Protein AF-A0A661SQ72-F1 (afdb_monomer)

pLDDT: mean 72.25, std 23.62, range [23.44, 98.56]

Mean predicted aligned error: 14.75 Å

Structure (mmCIF, N/CA/C/O backbone):
data_AF-A0A661SQ72-F1
#
_entry.id   AF-A0A661SQ72-F1
#
loop_
_atom_site.group_PDB
_atom_site.id
_atom_site.type_symbol
_atom_site.label_atom_id
_atom_site.label_alt_id
_atom_site.label_comp_id
_atom_site.label_asym_id
_atom_site.label_entity_id
_atom_site.label_seq_id
_atom_site.pdbx_PDB_ins_code
_atom_site.Cartn_x
_atom_site.Cartn_y
_atom_site.Cartn_z
_atom_site.occupancy
_atom_site.B_iso_or_equiv
_atom_site.auth_seq_id
_atom_site.auth_comp_id
_atom_site.auth_asym_id
_atom_site.auth_atom_id
_atom_site.pdbx_PDB_model_num
ATOM 1 N N . MET A 1 1 ? 6.579 -2.292 26.536 1.00 48.69 1 MET A N 1
ATOM 2 C CA . MET A 1 1 ? 5.300 -3.034 26.429 1.00 48.69 1 MET A CA 1
ATOM 3 C C . MET A 1 1 ? 4.781 -2.900 25.001 1.00 48.69 1 MET A C 1
ATOM 5 O O . MET A 1 1 ? 5.026 -1.866 24.392 1.00 48.69 1 MET A O 1
ATOM 9 N N . GLN A 1 2 ? 4.151 -3.932 24.435 1.00 55.56 2 GLN A N 1
ATOM 10 C CA . GLN A 1 2 ? 3.659 -3.914 23.050 1.00 55.56 2 GLN A CA 1
ATOM 11 C C . GLN A 1 2 ? 2.401 -3.034 22.956 1.00 55.56 2 GLN A C 1
ATOM 13 O O . GLN A 1 2 ? 1.447 -3.291 23.679 1.00 55.56 2 GLN A O 1
ATOM 18 N N . LYS A 1 3 ? 2.393 -1.994 22.105 1.00 71.75 3 LYS A N 1
ATOM 19 C CA . LYS A 1 3 ? 1.235 -1.082 21.961 1.00 71.75 3 LYS A CA 1
ATOM 20 C C . LYS A 1 3 ? 0.150 -1.580 21.000 1.00 71.75 3 LYS A C 1
ATOM 22 O O . LYS A 1 3 ? -0.959 -1.059 21.031 1.00 71.75 3 LYS A O 1
ATOM 27 N N . PHE A 1 4 ? 0.434 -2.576 20.161 1.00 70.44 4 PHE A N 1
ATOM 28 C CA . PHE A 1 4 ? -0.478 -3.020 19.103 1.00 70.44 4 PHE A CA 1
ATOM 29 C C . PHE A 1 4 ? -0.756 -4.525 19.158 1.00 70.44 4 PHE A C 1
ATOM 31 O O . PHE A 1 4 ? 0.147 -5.316 19.426 1.00 70.44 4 PHE A O 1
ATOM 38 N N . ARG A 1 5 ? -1.995 -4.914 18.841 1.00 77.50 5 ARG A N 1
ATOM 39 C CA . ARG A 1 5 ? -2.393 -6.289 18.498 1.00 77.50 5 ARG A CA 1
ATOM 40 C C . ARG A 1 5 ? -2.841 -6.296 17.037 1.00 77.50 5 ARG A C 1
ATOM 42 O O . ARG A 1 5 ? -3.499 -5.357 16.595 1.00 77.50 5 ARG A O 1
ATOM 49 N N . TYR A 1 6 ? -2.468 -7.320 16.274 1.00 74.00 6 TYR A N 1
ATOM 50 C CA . TYR A 1 6 ? -2.750 -7.361 14.839 1.00 74.00 6 TYR A CA 1
ATOM 51 C C . TYR A 1 6 ? -2.977 -8.772 14.300 1.00 74.00 6 TYR A C 1
ATOM 53 O O . TYR A 1 6 ? -2.446 -9.747 14.829 1.00 74.00 6 TYR A O 1
ATOM 61 N N . SER A 1 7 ? -3.736 -8.871 13.208 1.00 61.81 7 SER A N 1
ATOM 62 C CA . SER A 1 7 ? -3.985 -10.114 12.474 1.00 61.81 7 SER A CA 1
ATOM 63 C C . SER A 1 7 ? -3.719 -9.950 10.977 1.00 61.81 7 SER A C 1
ATOM 65 O O . SER A 1 7 ? -3.919 -8.880 10.396 1.00 61.81 7 SER A O 1
ATOM 67 N N . LYS A 1 8 ? -3.213 -11.015 10.342 1.00 56.88 8 LYS A N 1
ATOM 68 C CA . LYS A 1 8 ? -2.912 -11.020 8.904 1.00 56.88 8 LYS A CA 1
ATOM 69 C C . LYS A 1 8 ? -4.210 -11.088 8.104 1.00 56.88 8 LYS A C 1
ATOM 71 O O . LYS A 1 8 ? -4.931 -12.080 8.179 1.00 56.88 8 LYS A O 1
ATOM 76 N N . ALA A 1 9 ? -4.452 -10.096 7.256 1.00 52.78 9 ALA A N 1
ATOM 77 C CA . ALA A 1 9 ? -5.502 -10.158 6.245 1.00 52.78 9 ALA A CA 1
ATOM 78 C C . ALA A 1 9 ? -4.923 -10.821 4.980 1.00 52.78 9 ALA A C 1
ATOM 80 O O . ALA A 1 9 ? -4.553 -10.134 4.032 1.00 52.78 9 ALA A O 1
ATOM 81 N N . MET A 1 10 ? -4.735 -12.147 4.972 1.00 40.16 10 MET A N 1
ATOM 82 C CA . MET A 1 10 ? -4.101 -12.821 3.826 1.00 40.16 10 MET A CA 1
ATOM 83 C C . MET A 1 10 ? -5.100 -13.221 2.719 1.00 40.16 10 MET A C 1
ATOM 85 O O . MET A 1 10 ? -6.201 -13.720 2.969 1.00 40.16 10 MET A O 1
ATOM 89 N N . LEU A 1 11 ? -4.677 -13.012 1.471 1.00 35.19 11 LEU A N 1
ATOM 90 C CA . LEU A 1 11 ? -4.991 -13.846 0.308 1.00 35.19 11 LEU A CA 1
ATOM 91 C C . LEU A 1 11 ? -3.720 -14.663 0.051 1.00 35.19 11 LEU A C 1
ATOM 93 O O . LEU A 1 11 ? -2.642 -14.074 -0.052 1.00 35.19 11 LEU A O 1
ATOM 97 N N . LYS A 1 12 ? -3.810 -15.996 -0.017 1.00 29.06 12 LYS A N 1
ATOM 98 C CA . LYS A 1 12 ? -2.717 -16.800 -0.575 1.00 29.06 12 LYS A CA 1
ATOM 99 C C . LYS A 1 12 ? -2.631 -16.425 -2.057 1.00 29.06 12 LYS A C 1
ATOM 101 O O . LYS A 1 12 ? -3.480 -16.848 -2.828 1.00 29.06 12 LYS A O 1
ATOM 106 N N . GLN A 1 13 ? -1.646 -15.621 -2.452 1.00 30.41 13 GLN A N 1
ATOM 107 C CA . GLN A 1 13 ? -1.200 -15.637 -3.843 1.00 30.41 13 GLN A CA 1
ATOM 108 C C . GLN A 1 13 ? -0.457 -16.958 -4.023 1.00 30.41 13 GLN A C 1
ATOM 110 O O . GLN A 1 13 ? 0.696 -17.111 -3.618 1.00 30.41 13 GLN A O 1
ATOM 115 N N . SER A 1 14 ? -1.177 -17.962 -4.506 1.00 25.75 14 SER A N 1
ATOM 116 C CA . SER A 1 14 ? -0.590 -19.210 -4.959 1.00 25.75 14 SER A CA 1
ATOM 117 C C . SER A 1 14 ? 0.342 -18.916 -6.136 1.00 25.75 14 SER A C 1
ATOM 119 O O . SER A 1 14 ? -0.091 -18.420 -7.167 1.00 25.75 14 SER A O 1
ATOM 121 N N . HIS A 1 15 ? 1.613 -19.267 -5.931 1.00 30.16 15 HIS A N 1
ATOM 122 C CA . HIS A 1 15 ? 2.612 -19.602 -6.948 1.00 30.16 15 HIS A CA 1
ATOM 123 C C . HIS A 1 15 ? 3.262 -18.432 -7.689 1.00 30.16 15 HIS A C 1
ATOM 125 O O . HIS A 1 15 ? 2.890 -18.127 -8.809 1.00 30.16 15 HIS A O 1
ATOM 131 N N . PHE A 1 16 ? 4.358 -17.903 -7.136 1.00 26.22 16 PHE A N 1
ATOM 132 C CA . PHE A 1 16 ? 5.498 -17.504 -7.967 1.00 26.22 16 PHE A CA 1
ATOM 133 C C . PHE A 1 16 ? 6.805 -17.922 -7.285 1.00 26.22 16 PHE A C 1
ATOM 135 O O . PHE A 1 16 ? 7.160 -17.450 -6.205 1.00 26.22 16 PHE A O 1
ATOM 142 N N . CYS A 1 17 ? 7.464 -18.898 -7.911 1.00 25.89 17 CYS A N 1
ATOM 143 C CA . CYS A 1 17 ? 8.681 -19.556 -7.458 1.00 25.89 17 CYS A CA 1
ATOM 144 C C . CYS A 1 17 ? 9.894 -18.616 -7.394 1.00 25.89 17 CYS A C 1
ATOM 146 O O . CYS A 1 17 ? 9.979 -17.589 -8.067 1.00 25.89 17 CYS A O 1
ATOM 148 N N . THR A 1 18 ? 10.864 -19.027 -6.580 1.00 29.67 18 THR A N 1
ATOM 149 C CA . THR A 1 18 ? 12.257 -18.562 -6.555 1.00 29.67 18 THR A CA 1
ATOM 150 C C . THR A 1 18 ? 12.870 -18.460 -7.961 1.00 29.67 18 THR A C 1
ATOM 152 O O . THR A 1 18 ? 12.499 -19.243 -8.834 1.00 29.67 18 THR A O 1
ATOM 155 N N . PRO A 1 19 ? 13.835 -17.546 -8.206 1.00 32.03 19 PRO A N 1
ATOM 156 C CA . PRO A 1 19 ? 14.382 -17.354 -9.547 1.00 32.03 19 PRO A CA 1
ATOM 157 C C . PRO A 1 19 ? 15.178 -18.594 -9.968 1.00 32.03 19 PRO A C 1
ATOM 159 O O . PRO A 1 19 ? 16.233 -18.876 -9.395 1.00 32.03 19 PRO A O 1
ATOM 162 N N . SER A 1 20 ? 14.676 -19.332 -10.954 1.00 38.69 20 SER A N 1
ATOM 163 C CA . SER A 1 20 ? 15.394 -20.428 -11.605 1.00 38.69 20 SER A CA 1
ATOM 164 C C . SER A 1 20 ? 16.243 -19.880 -12.763 1.00 38.69 20 SER A C 1
ATOM 166 O O . SER A 1 20 ? 16.121 -18.714 -13.150 1.00 38.69 20 SER A O 1
ATOM 168 N N . ALA A 1 21 ? 17.108 -20.708 -13.357 1.00 36.66 21 ALA A N 1
ATOM 169 C CA . ALA A 1 21 ? 17.838 -20.353 -14.581 1.00 36.66 21 ALA A CA 1
ATOM 170 C C . ALA A 1 21 ? 16.896 -19.889 -15.719 1.00 36.66 21 ALA A C 1
ATOM 172 O O . ALA A 1 21 ? 17.258 -19.006 -16.498 1.00 36.66 21 ALA A O 1
ATOM 173 N N . GLN A 1 22 ? 15.647 -20.375 -15.736 1.00 34.06 22 GLN A N 1
ATOM 174 C CA . GLN A 1 22 ? 14.608 -19.935 -16.673 1.00 34.06 22 GLN A CA 1
ATOM 175 C C . GLN A 1 22 ? 14.170 -18.482 -16.450 1.00 34.06 22 GLN A C 1
ATOM 177 O O . GLN A 1 22 ? 13.777 -17.827 -17.409 1.00 34.06 22 GLN A O 1
ATOM 182 N N . THR A 1 23 ? 14.251 -17.936 -15.230 1.00 37.44 23 THR A N 1
ATOM 183 C CA . THR A 1 23 ? 13.933 -16.518 -14.972 1.00 37.44 23 THR A CA 1
ATOM 184 C C . THR A 1 23 ? 14.975 -15.596 -15.605 1.00 37.44 23 THR A C 1
ATOM 186 O O . THR A 1 23 ? 14.617 -14.569 -16.167 1.00 37.44 23 THR A O 1
ATOM 189 N N . LYS A 1 24 ? 16.262 -15.974 -15.587 1.00 38.78 24 LYS A N 1
ATOM 190 C CA . LYS A 1 24 ? 17.327 -15.207 -16.264 1.00 38.78 24 LYS A CA 1
ATOM 191 C C . LYS A 1 24 ? 17.167 -15.238 -17.786 1.00 38.78 24 LYS A C 1
ATOM 193 O O . LYS A 1 24 ? 17.335 -14.211 -18.436 1.00 38.78 24 LYS A O 1
ATOM 198 N N . GLN A 1 25 ? 16.798 -16.393 -18.340 1.00 41.66 25 GLN A N 1
ATOM 199 C CA . GLN A 1 25 ? 16.528 -16.543 -19.770 1.00 41.66 25 GLN A CA 1
ATOM 200 C C . GLN A 1 25 ? 15.261 -15.789 -20.199 1.00 41.66 25 GLN A C 1
ATOM 202 O O . GLN A 1 25 ? 15.274 -15.150 -21.244 1.00 41.66 25 GLN A O 1
ATOM 207 N N . HIS A 1 26 ? 14.210 -15.785 -19.372 1.00 44.41 26 HIS A N 1
ATOM 208 C CA . HIS A 1 26 ? 13.018 -14.969 -19.605 1.00 44.41 26 HIS A CA 1
ATOM 209 C C . HIS A 1 26 ? 13.323 -13.474 -19.544 1.00 44.41 26 HIS A C 1
ATOM 211 O O . HIS A 1 26 ? 12.870 -12.753 -20.418 1.00 44.41 26 HIS A O 1
ATOM 217 N N . ILE A 1 27 ? 14.121 -12.999 -18.581 1.00 46.78 27 ILE A N 1
ATOM 218 C CA . ILE A 1 27 ? 14.526 -11.584 -18.535 1.00 46.78 27 ILE A CA 1
ATOM 219 C C . ILE A 1 27 ? 15.267 -11.204 -19.817 1.00 46.78 27 ILE A C 1
ATOM 221 O O . ILE A 1 27 ? 14.956 -10.170 -20.393 1.00 46.78 27 ILE A O 1
ATOM 225 N N . LYS A 1 28 ? 16.198 -12.042 -20.294 1.00 50.50 28 LYS A N 1
ATOM 226 C CA . LYS A 1 28 ? 16.898 -11.805 -21.564 1.00 50.50 28 LYS A CA 1
ATOM 227 C C . LYS A 1 28 ? 15.922 -11.793 -22.748 1.00 50.50 28 LYS A C 1
ATOM 229 O O . LYS A 1 28 ? 15.863 -10.799 -23.454 1.00 50.50 28 LYS A O 1
ATOM 234 N N . LYS A 1 29 ? 15.086 -12.830 -22.886 1.00 47.94 29 LYS A N 1
ATOM 235 C CA . LYS A 1 29 ? 14.064 -12.938 -23.940 1.00 47.94 29 LYS A CA 1
ATOM 236 C C . LYS A 1 29 ? 13.120 -11.734 -23.952 1.00 47.94 29 LYS A C 1
ATOM 238 O O . LYS A 1 29 ? 12.895 -11.165 -25.005 1.00 47.94 29 LYS A O 1
ATOM 243 N N . TYR A 1 30 ? 12.601 -11.324 -22.798 1.00 51.66 30 TYR A N 1
ATOM 244 C CA . TYR A 1 30 ? 11.690 -10.186 -22.714 1.00 51.66 30 TYR A CA 1
ATOM 245 C C . TYR A 1 30 ? 12.403 -8.847 -22.896 1.00 51.66 30 TYR A C 1
ATOM 247 O O . TYR A 1 30 ? 11.793 -7.907 -23.380 1.00 51.66 30 TYR A O 1
ATOM 255 N N . THR A 1 31 ? 13.684 -8.741 -22.535 1.00 51.97 31 THR A N 1
ATOM 256 C CA . THR A 1 31 ? 14.490 -7.553 -22.848 1.00 51.97 31 THR A CA 1
ATOM 257 C C . THR A 1 31 ? 14.670 -7.441 -24.363 1.00 51.97 31 THR A C 1
ATOM 259 O O . THR A 1 31 ? 14.426 -6.375 -24.918 1.00 51.97 31 THR A O 1
ATOM 262 N N . ASP A 1 32 ? 14.977 -8.550 -25.038 1.00 55.56 32 ASP A N 1
ATOM 263 C CA . ASP A 1 32 ? 15.092 -8.622 -26.498 1.00 55.56 32 ASP A CA 1
ATOM 264 C C . ASP A 1 32 ? 13.728 -8.384 -27.189 1.00 55.56 32 ASP A C 1
ATOM 266 O O . ASP A 1 32 ? 13.654 -7.649 -28.174 1.00 55.56 32 ASP A O 1
ATOM 270 N N . GLU A 1 33 ? 12.623 -8.914 -26.648 1.00 53.41 33 GLU A N 1
ATOM 271 C CA . GLU A 1 33 ? 11.256 -8.660 -27.134 1.00 53.41 33 GLU A CA 1
ATOM 272 C C . GLU A 1 33 ? 10.814 -7.212 -26.900 1.00 53.41 33 GLU A C 1
ATOM 274 O O . GLU A 1 33 ? 10.189 -6.644 -27.782 1.00 53.41 33 GLU A O 1
ATOM 279 N N . ILE A 1 34 ? 11.157 -6.572 -25.777 1.00 50.62 34 ILE A N 1
ATOM 280 C CA . ILE A 1 34 ? 10.865 -5.145 -25.539 1.00 50.62 34 ILE A CA 1
ATOM 281 C C . ILE A 1 34 ? 11.658 -4.269 -26.513 1.00 50.62 34 ILE A C 1
ATOM 283 O O . ILE A 1 34 ? 11.112 -3.302 -27.048 1.00 50.62 34 ILE A O 1
ATOM 287 N N . ILE A 1 35 ? 12.928 -4.607 -26.770 1.00 53.53 35 ILE A N 1
ATOM 288 C CA . ILE A 1 35 ? 13.759 -3.925 -27.774 1.00 53.53 35 ILE A CA 1
ATOM 289 C C . ILE A 1 35 ? 13.125 -4.078 -29.166 1.00 53.53 35 ILE A C 1
ATOM 291 O O . ILE A 1 35 ? 12.954 -3.089 -29.878 1.00 53.53 35 ILE A O 1
ATOM 295 N N . THR A 1 36 ? 12.696 -5.291 -29.523 1.00 52.69 36 THR A N 1
ATOM 296 C CA . THR A 1 36 ? 12.095 -5.598 -30.832 1.00 52.69 36 THR A CA 1
ATOM 297 C C . THR A 1 36 ? 10.694 -4.990 -30.990 1.00 52.69 36 THR A C 1
ATOM 299 O O . THR A 1 36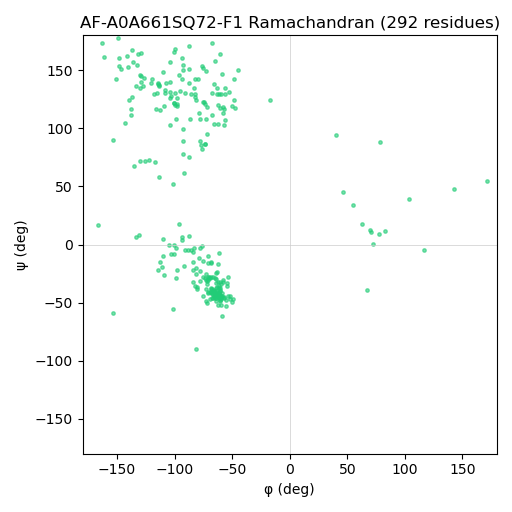 ? 10.378 -4.413 -32.027 1.00 52.69 36 THR A O 1
ATOM 302 N N . TYR A 1 37 ? 9.852 -5.052 -29.958 1.00 46.44 37 TYR A N 1
ATOM 303 C CA . TYR A 1 37 ? 8.489 -4.515 -29.961 1.00 46.44 37 TYR A CA 1
ATOM 304 C C . TYR A 1 37 ? 8.491 -2.987 -30.045 1.00 46.44 37 TYR A C 1
ATOM 306 O O . TYR A 1 37 ? 7.735 -2.419 -30.834 1.00 46.44 37 TYR A O 1
ATOM 314 N N . ASN A 1 38 ? 9.384 -2.310 -29.309 1.00 50.16 38 ASN A N 1
ATOM 315 C CA . ASN A 1 38 ? 9.565 -0.863 -29.454 1.00 50.16 38 ASN A CA 1
ATOM 316 C C . ASN A 1 38 ? 10.032 -0.484 -30.866 1.00 50.16 38 ASN A C 1
ATOM 318 O O . ASN A 1 38 ? 9.582 0.535 -31.383 1.00 50.16 38 ASN A O 1
ATOM 322 N N . TRP A 1 39 ? 10.865 -1.310 -31.510 1.00 44.84 39 TRP A N 1
ATOM 323 C CA . TRP A 1 39 ? 11.306 -1.086 -32.889 1.00 44.84 39 TRP A CA 1
ATOM 324 C C . TRP A 1 39 ? 10.157 -1.227 -33.907 1.00 44.84 39 TRP A C 1
ATOM 326 O O . TRP A 1 39 ? 9.964 -0.341 -34.741 1.00 44.84 39 TRP A O 1
ATOM 336 N N . ILE A 1 40 ? 9.336 -2.280 -33.799 1.00 45.94 40 ILE A N 1
ATOM 337 C CA . ILE A 1 40 ? 8.230 -2.555 -34.738 1.00 45.94 40 ILE A CA 1
ATOM 338 C C . ILE A 1 40 ? 7.072 -1.557 -34.558 1.00 45.94 40 ILE A C 1
ATOM 340 O O . ILE A 1 40 ? 6.637 -0.923 -35.521 1.00 45.94 40 ILE A O 1
ATOM 344 N N . TYR A 1 41 ? 6.593 -1.345 -33.328 1.00 42.12 41 TYR A N 1
ATOM 345 C CA . TYR A 1 41 ? 5.382 -0.542 -33.091 1.00 42.12 41 TYR A CA 1
ATOM 346 C C . TYR A 1 41 ? 5.612 0.973 -33.234 1.00 42.12 41 TYR A C 1
ATOM 348 O O . TYR A 1 41 ? 4.694 1.704 -33.614 1.00 42.12 41 TYR A O 1
ATOM 356 N N . ARG A 1 42 ? 6.835 1.470 -32.979 1.00 50.84 42 ARG A N 1
ATOM 357 C CA . ARG A 1 42 ? 7.184 2.884 -33.227 1.00 50.84 42 ARG A CA 1
ATOM 358 C C . ARG A 1 42 ? 7.539 3.167 -34.691 1.00 50.84 42 ARG A C 1
ATOM 360 O O . ARG A 1 42 ? 7.425 4.318 -35.118 1.00 50.84 42 ARG A O 1
ATOM 367 N N . GLY A 1 43 ? 7.902 2.142 -35.469 1.00 41.97 43 GLY A N 1
ATOM 368 C CA . GLY A 1 43 ? 8.089 2.237 -36.920 1.00 41.97 43 GLY A CA 1
ATOM 369 C C . GLY A 1 43 ? 6.772 2.410 -37.687 1.00 41.97 43 GLY A C 1
ATOM 370 O O . GLY A 1 43 ? 6.681 3.246 -38.590 1.00 41.97 43 GLY A O 1
ATOM 371 N N . GLU A 1 44 ? 5.710 1.703 -37.290 1.00 42.66 44 GLU A N 1
ATOM 372 C CA . GLU A 1 44 ? 4.432 1.739 -38.020 1.00 42.66 44 GLU A CA 1
ATOM 373 C C . GLU A 1 44 ? 3.650 3.057 -37.875 1.00 42.66 44 GLU A C 1
ATOM 375 O O . GLU A 1 44 ? 2.993 3.492 -38.827 1.00 42.66 44 GLU A O 1
ATOM 380 N N . ILE A 1 45 ? 3.759 3.750 -36.733 1.00 42.41 45 ILE A N 1
ATOM 381 C CA . ILE A 1 45 ? 3.072 5.041 -36.515 1.00 42.41 45 ILE A CA 1
ATOM 382 C C . ILE A 1 45 ? 3.688 6.152 -37.386 1.00 42.41 45 ILE A C 1
ATOM 384 O O . ILE A 1 45 ? 2.978 7.065 -37.814 1.00 42.41 45 ILE A O 1
ATOM 388 N N . LYS A 1 46 ? 4.985 6.058 -37.721 1.00 41.09 46 LYS A N 1
ATOM 389 C CA . LYS A 1 46 ? 5.641 6.982 -38.663 1.00 41.09 46 LYS A CA 1
ATOM 390 C C . LYS A 1 46 ? 5.450 6.576 -40.129 1.00 41.09 46 LYS A C 1
ATOM 392 O O . LYS A 1 46 ? 5.314 7.464 -40.968 1.00 41.09 46 LYS A O 1
ATOM 397 N N . MET A 1 47 ? 5.350 5.283 -40.455 1.00 41.25 47 MET A N 1
ATOM 398 C CA . MET A 1 47 ? 5.204 4.837 -41.851 1.00 41.25 47 MET A CA 1
ATOM 399 C C . MET A 1 47 ? 3.827 5.101 -42.473 1.00 41.25 47 MET A C 1
ATOM 401 O O . MET A 1 47 ? 3.760 5.374 -43.672 1.00 41.25 47 MET A O 1
ATOM 405 N N . LYS A 1 48 ? 2.730 5.112 -41.699 1.00 37.59 48 LYS A N 1
ATOM 406 C CA . LYS A 1 48 ? 1.393 5.405 -42.266 1.00 37.59 48 LYS A CA 1
ATOM 407 C C . LYS A 1 48 ? 1.209 6.855 -42.733 1.00 37.59 48 LYS A C 1
ATOM 409 O O . LYS A 1 48 ? 0.293 7.121 -43.501 1.00 37.59 48 LYS A O 1
ATOM 414 N N . LYS A 1 49 ? 2.089 7.779 -42.329 1.00 41.47 49 LYS A N 1
ATOM 415 C CA . LYS A 1 49 ? 2.141 9.150 -42.874 1.00 41.47 49 LYS A CA 1
ATOM 416 C C . LYS A 1 49 ? 3.248 9.363 -43.913 1.00 41.47 49 LYS A C 1
ATOM 418 O O . LYS A 1 49 ? 3.265 10.409 -44.546 1.00 41.47 49 LYS A O 1
ATOM 423 N N . PHE A 1 50 ? 4.145 8.393 -44.107 1.00 45.41 50 PHE A N 1
ATOM 424 C CA . PHE A 1 50 ? 5.325 8.544 -44.967 1.00 45.41 50 PHE A CA 1
ATOM 425 C C . PHE A 1 50 ? 5.138 7.962 -46.379 1.00 45.41 50 PHE A C 1
ATOM 427 O O . PHE A 1 50 ? 5.786 8.403 -47.322 1.00 45.41 50 PHE A O 1
ATOM 434 N N . LEU A 1 51 ? 4.194 7.033 -46.562 1.00 46.88 51 LEU A N 1
ATOM 435 C CA . LEU A 1 51 ? 3.914 6.415 -47.867 1.00 46.88 51 LEU A CA 1
ATOM 436 C C . LEU A 1 51 ? 3.125 7.304 -48.847 1.00 46.88 51 LEU A C 1
ATOM 438 O O . LEU A 1 51 ? 2.911 6.898 -49.982 1.00 46.88 51 LEU A O 1
ATOM 442 N N . LEU A 1 52 ? 2.732 8.521 -48.452 1.00 43.78 52 LEU A N 1
ATOM 443 C CA . LEU A 1 52 ? 2.005 9.459 -49.321 1.00 43.78 52 LEU A CA 1
ATOM 444 C C . LEU A 1 52 ? 2.867 10.622 -49.849 1.00 43.78 52 LEU A C 1
ATOM 446 O O . LEU A 1 52 ? 2.380 11.432 -50.627 1.00 43.78 52 LEU A O 1
ATOM 450 N N . THR A 1 53 ? 4.152 10.694 -49.482 1.00 50.88 53 THR A N 1
ATOM 451 C CA . THR A 1 53 ? 5.062 11.780 -49.908 1.00 50.88 53 THR A CA 1
ATOM 452 C C . THR A 1 53 ? 6.411 11.299 -50.458 1.00 50.88 53 THR A C 1
ATOM 454 O O . THR A 1 53 ? 7.291 12.113 -50.719 1.00 50.88 53 THR A O 1
ATOM 457 N N . MET A 1 54 ? 6.603 9.993 -50.670 1.00 49.72 54 MET A N 1
ATOM 458 C CA . MET A 1 54 ? 7.898 9.404 -51.046 1.00 49.72 54 MET A CA 1
ATOM 459 C C . MET A 1 54 ? 8.003 9.083 -52.548 1.00 49.72 54 MET A C 1
ATOM 461 O O . MET A 1 54 ? 8.322 7.965 -52.937 1.00 49.72 54 MET A O 1
ATOM 465 N N . GLY A 1 55 ? 7.706 10.070 -53.396 1.00 49.47 55 GLY A N 1
ATOM 466 C CA . GLY A 1 55 ? 7.962 10.015 -54.844 1.00 49.47 55 GLY A CA 1
ATOM 467 C C . GLY A 1 55 ? 9.072 10.956 -55.323 1.00 49.47 55 GLY A C 1
ATOM 468 O O . GLY A 1 55 ? 9.494 10.869 -56.469 1.00 49.47 55 GLY A O 1
ATOM 469 N N . LEU A 1 56 ? 9.565 11.863 -54.476 1.00 50.81 56 LEU A N 1
ATOM 470 C CA . LEU A 1 56 ? 10.505 12.895 -54.905 1.00 50.81 56 LEU A CA 1
ATOM 471 C C . LEU A 1 56 ? 11.356 13.329 -53.708 1.00 50.81 56 LEU A C 1
ATOM 473 O O . LEU A 1 56 ? 10.908 14.177 -52.962 1.00 50.81 56 LEU A O 1
ATOM 477 N N . PHE A 1 57 ? 12.500 12.687 -53.453 1.00 49.03 57 PHE A N 1
ATOM 478 C CA . PHE A 1 57 ? 13.674 13.213 -52.712 1.00 49.03 57 PHE A CA 1
ATOM 479 C C . PHE A 1 57 ? 14.675 12.069 -52.463 1.00 49.03 57 PHE A C 1
ATOM 481 O O . PHE A 1 57 ? 15.067 11.741 -51.345 1.00 49.03 57 PHE A O 1
ATOM 488 N N . LEU A 1 58 ? 15.073 11.410 -53.551 1.00 53.28 58 LEU A N 1
ATOM 489 C CA . LEU A 1 58 ? 16.057 10.333 -53.558 1.00 53.28 58 LEU A CA 1
ATOM 490 C C . LEU A 1 58 ? 17.457 10.926 -53.804 1.00 53.28 58 LEU A C 1
ATOM 492 O O . LEU A 1 58 ? 18.058 10.668 -54.839 1.00 53.28 58 LEU A O 1
ATOM 496 N N . SER A 1 59 ? 17.943 11.794 -52.904 1.00 46.84 59 SER A N 1
ATOM 497 C CA . SER A 1 59 ? 19.305 12.367 -53.019 1.00 46.84 59 SER A CA 1
ATOM 498 C C . SER A 1 59 ? 19.873 13.086 -51.780 1.00 46.84 59 SER A C 1
ATOM 500 O O . SER A 1 59 ? 20.890 13.764 -51.892 1.00 46.84 59 SER A O 1
ATOM 502 N N . ILE A 1 60 ? 19.321 12.905 -50.573 1.00 49.03 60 ILE A N 1
ATOM 503 C CA . ILE A 1 60 ? 19.974 13.375 -49.330 1.00 49.03 60 ILE A CA 1
ATOM 504 C C . ILE A 1 60 ? 20.002 12.230 -48.312 1.00 49.03 60 ILE A C 1
ATOM 506 O O . ILE A 1 60 ? 19.257 12.202 -47.340 1.00 49.03 60 ILE A O 1
ATOM 510 N N . PHE A 1 61 ? 20.849 11.235 -48.579 1.00 53.00 61 PHE A N 1
ATOM 511 C CA . PHE A 1 61 ? 21.093 10.092 -47.697 1.00 53.00 61 PHE A CA 1
ATOM 512 C C . PHE A 1 61 ? 22.557 10.089 -47.245 1.00 53.00 61 PHE A C 1
ATOM 514 O O . PHE A 1 61 ? 23.342 9.247 -47.653 1.00 53.00 61 PHE A O 1
ATOM 521 N N . TYR A 1 62 ? 22.927 11.038 -46.387 1.00 43.38 62 TYR A N 1
ATOM 522 C CA . TYR A 1 62 ? 24.060 10.877 -45.474 1.00 43.38 62 TYR A CA 1
ATOM 523 C C . TYR A 1 62 ? 23.709 11.552 -44.146 1.00 43.38 62 TYR A C 1
ATOM 525 O O . TYR A 1 62 ? 23.708 12.773 -44.034 1.00 43.38 62 TYR A O 1
ATOM 533 N N . GLY A 1 63 ? 23.395 10.731 -43.140 1.00 40.91 63 GLY A N 1
ATOM 534 C CA . GLY A 1 63 ? 23.427 11.152 -41.741 1.00 40.91 63 GLY A CA 1
ATOM 535 C C . GLY A 1 63 ? 22.094 11.450 -41.055 1.00 40.91 63 GLY A C 1
ATOM 536 O O . GLY A 1 63 ? 22.054 12.336 -40.208 1.00 40.91 63 GLY A O 1
ATOM 537 N N . THR A 1 64 ? 21.017 10.695 -41.295 1.00 38.53 64 THR A N 1
ATOM 538 C CA . THR A 1 64 ? 20.003 10.561 -40.234 1.00 38.53 64 THR A CA 1
ATOM 539 C C . THR A 1 64 ? 20.550 9.576 -39.210 1.00 38.53 64 THR A C 1
ATOM 541 O O . THR A 1 64 ? 20.314 8.371 -39.305 1.00 38.53 64 THR A O 1
ATOM 544 N N . GLY A 1 65 ? 21.342 10.079 -38.260 1.00 35.16 65 GLY A N 1
ATOM 545 C CA . GLY A 1 65 ? 21.622 9.336 -37.039 1.00 35.16 65 GLY A CA 1
ATOM 546 C C . GLY A 1 65 ? 20.293 8.833 -36.490 1.00 35.16 65 GLY A C 1
ATOM 547 O O . GLY A 1 65 ? 19.352 9.616 -36.341 1.00 35.16 65 GLY A O 1
ATOM 548 N N . PHE A 1 66 ? 20.186 7.522 -36.277 1.00 38.09 66 PHE A N 1
ATOM 549 C CA . PHE A 1 66 ? 19.064 6.946 -35.554 1.00 38.09 66 PHE A CA 1
ATOM 550 C C . PHE A 1 66 ? 18.883 7.783 -34.291 1.00 38.09 66 PHE A C 1
ATOM 552 O O . PHE A 1 66 ? 19.808 7.874 -33.484 1.00 38.09 66 PHE A O 1
ATOM 559 N N . ALA A 1 67 ? 17.733 8.446 -34.142 1.00 45.06 67 ALA A N 1
ATOM 560 C CA . ALA A 1 67 ? 17.365 9.014 -32.860 1.00 45.06 67 ALA A CA 1
ATOM 561 C C . ALA A 1 67 ? 17.384 7.838 -31.881 1.00 45.06 67 ALA A C 1
ATOM 563 O O . ALA A 1 67 ? 16.525 6.961 -31.956 1.00 45.06 67 ALA A O 1
ATOM 564 N N . GLN A 1 68 ? 18.438 7.747 -31.069 1.00 48.50 68 GLN A N 1
ATOM 565 C CA . GLN A 1 68 ? 18.588 6.687 -30.087 1.00 48.50 68 GLN A CA 1
ATOM 566 C C . GLN A 1 68 ? 17.429 6.836 -29.106 1.00 48.50 68 GLN A C 1
ATOM 568 O O . GLN A 1 68 ? 17.415 7.750 -28.276 1.00 48.50 68 GLN A O 1
ATOM 573 N N . ASP A 1 69 ? 16.431 5.966 -29.244 1.00 75.19 69 ASP A N 1
ATOM 574 C CA . ASP A 1 69 ? 15.294 5.918 -28.341 1.00 75.19 69 ASP A CA 1
ATOM 575 C C . ASP A 1 69 ? 15.830 5.677 -26.926 1.00 75.19 69 ASP A C 1
ATOM 577 O O . ASP A 1 69 ? 16.506 4.691 -26.639 1.00 75.19 69 ASP A O 1
ATOM 581 N N . THR A 1 70 ? 15.583 6.634 -26.037 1.00 88.38 70 THR A N 1
ATOM 582 C CA . THR A 1 70 ? 16.002 6.529 -24.641 1.00 88.38 70 THR A CA 1
ATOM 583 C C . THR A 1 70 ? 15.205 5.413 -23.964 1.00 88.38 70 THR A C 1
ATOM 585 O O . THR A 1 70 ? 13.976 5.410 -24.028 1.00 88.38 70 THR A O 1
ATOM 588 N N . PHE A 1 71 ? 15.873 4.497 -23.264 1.00 90.62 71 PHE A N 1
ATOM 589 C CA . PHE A 1 71 ? 15.233 3.480 -22.436 1.00 90.62 71 PHE A CA 1
ATOM 590 C C . PHE A 1 71 ? 14.661 4.129 -21.168 1.00 90.62 71 PHE A C 1
ATOM 592 O O . PHE A 1 71 ? 15.403 4.555 -20.277 1.00 90.62 71 PHE A O 1
ATOM 599 N N . VAL A 1 72 ? 13.333 4.234 -21.081 1.00 91.56 72 VAL A N 1
ATOM 600 C CA . VAL A 1 72 ? 12.660 4.949 -19.986 1.00 91.56 72 VAL A CA 1
ATOM 601 C C . VAL A 1 72 ? 12.193 3.974 -18.910 1.00 91.56 72 VAL A C 1
ATOM 603 O O . VAL A 1 72 ? 11.366 3.096 -19.162 1.00 91.56 72 VAL A O 1
ATOM 606 N N . VAL A 1 73 ? 12.679 4.168 -17.686 1.00 91.38 73 VAL A N 1
ATOM 607 C CA . VAL A 1 73 ? 12.239 3.442 -16.490 1.00 91.38 73 VAL A CA 1
ATOM 608 C C . VAL A 1 73 ? 11.230 4.287 -15.711 1.00 91.38 73 VAL A C 1
ATOM 610 O O . VAL A 1 73 ? 11.582 5.283 -15.087 1.00 91.38 73 VAL A O 1
ATOM 613 N N . GLY A 1 74 ? 9.959 3.907 -15.728 1.00 91.69 74 GLY A N 1
ATOM 614 C CA . GLY A 1 74 ? 8.891 4.662 -15.080 1.00 91.69 74 GLY A CA 1
ATOM 615 C C . GLY A 1 74 ? 8.594 4.184 -13.661 1.00 91.69 74 GLY A C 1
ATOM 616 O O . GLY A 1 74 ? 8.532 2.978 -13.399 1.00 91.69 74 GLY A O 1
ATOM 617 N N . PHE A 1 75 ? 8.303 5.131 -12.771 1.00 90.00 75 PHE A N 1
ATOM 618 C CA . PHE A 1 75 ? 7.797 4.870 -11.426 1.00 90.00 75 PHE A CA 1
ATOM 619 C C . PHE A 1 75 ? 6.513 5.659 -11.151 1.00 90.00 75 PHE A C 1
ATOM 621 O O . PHE A 1 75 ? 6.460 6.858 -11.432 1.00 90.00 75 PHE A O 1
ATOM 628 N N . PRO A 1 76 ? 5.491 5.038 -10.540 1.00 87.12 76 PRO A N 1
ATOM 629 C CA . PRO A 1 76 ? 4.352 5.773 -10.012 1.00 87.12 76 PRO A CA 1
ATOM 630 C C . PRO A 1 76 ? 4.774 6.642 -8.811 1.00 87.12 76 PRO A C 1
ATOM 632 O O . PRO A 1 76 ? 5.889 6.481 -8.306 1.00 87.12 76 PRO A O 1
ATOM 635 N N . PRO A 1 77 ? 3.880 7.498 -8.276 1.00 80.31 77 PRO A N 1
ATOM 636 C CA . PRO A 1 77 ? 4.199 8.362 -7.142 1.00 80.31 77 PRO A CA 1
ATOM 637 C C . PRO A 1 77 ? 4.838 7.598 -5.977 1.00 80.31 77 PRO A C 1
ATOM 639 O O . PRO A 1 77 ? 4.225 6.696 -5.389 1.00 80.31 77 PRO A O 1
ATOM 642 N N . PHE A 1 78 ? 6.068 7.980 -5.631 1.00 69.94 78 PHE A N 1
ATOM 643 C CA . PHE A 1 78 ? 6.868 7.358 -4.580 1.00 69.94 78 PHE A CA 1
ATOM 644 C C . PHE A 1 78 ? 7.118 8.358 -3.447 1.00 69.94 78 PHE A C 1
ATOM 646 O O . PHE A 1 78 ? 7.507 9.495 -3.682 1.00 69.94 78 PHE A O 1
ATOM 653 N N . ALA A 1 79 ? 6.860 7.945 -2.202 1.00 52.84 79 ALA A N 1
ATOM 654 C CA . ALA A 1 79 ? 6.768 8.857 -1.055 1.00 52.84 79 ALA A CA 1
ATOM 655 C C . ALA A 1 79 ? 8.105 9.478 -0.604 1.00 52.84 79 ALA A C 1
ATOM 657 O O . ALA A 1 79 ? 8.081 10.457 0.132 1.00 52.84 79 ALA A O 1
ATOM 658 N N . ASN A 1 80 ? 9.239 8.920 -1.040 1.00 57.00 80 ASN A N 1
ATOM 659 C CA . ASN A 1 80 ? 10.586 9.386 -0.707 1.00 57.00 80 ASN A CA 1
ATOM 660 C C . ASN A 1 80 ? 11.353 9.636 -2.016 1.00 57.00 80 ASN A C 1
ATOM 662 O O . ASN A 1 80 ? 12.171 8.810 -2.416 1.00 57.00 80 ASN A O 1
ATOM 666 N N . ALA A 1 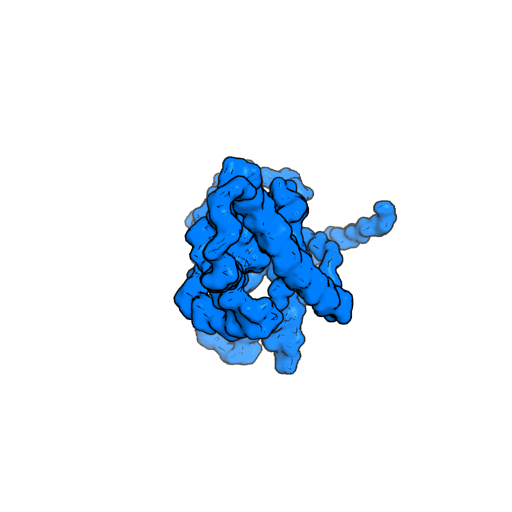81 ? 10.986 10.702 -2.731 1.00 59.50 81 ALA A N 1
ATOM 667 C CA . ALA A 1 81 ? 11.601 11.073 -4.009 1.00 59.50 81 ALA A CA 1
ATOM 668 C C . ALA A 1 81 ? 12.969 11.761 -3.838 1.00 59.50 81 ALA A C 1
ATOM 670 O O . ALA A 1 81 ? 13.792 11.738 -4.748 1.00 59.50 81 ALA A O 1
ATOM 671 N N . GLU A 1 82 ? 13.219 12.344 -2.663 1.00 57.66 82 GLU A N 1
ATOM 672 C CA . GLU A 1 82 ? 14.521 12.881 -2.269 1.00 57.66 82 GLU A CA 1
ATOM 673 C C . GLU A 1 82 ? 15.533 11.723 -2.273 1.00 57.66 82 GLU A C 1
ATOM 675 O O . GLU A 1 82 ? 15.354 10.732 -1.563 1.00 57.66 82 GLU A O 1
ATOM 680 N N . ASN A 1 83 ? 16.550 11.810 -3.134 1.00 65.75 83 ASN A N 1
ATOM 681 C CA . ASN A 1 83 ? 17.575 10.787 -3.420 1.00 65.75 83 ASN A CA 1
ATOM 682 C C . ASN A 1 83 ? 17.129 9.623 -4.320 1.00 65.75 83 ASN A C 1
ATOM 684 O O . ASN A 1 83 ? 17.867 8.652 -4.490 1.00 65.75 83 ASN A O 1
ATOM 688 N N . PHE A 1 84 ? 15.941 9.695 -4.922 1.00 71.44 84 PHE A N 1
ATOM 689 C CA . PHE A 1 84 ? 15.468 8.639 -5.817 1.00 71.44 84 PHE A CA 1
ATOM 690 C C . PHE A 1 84 ? 16.332 8.531 -7.082 1.00 71.44 84 PHE A C 1
ATOM 692 O O . PHE A 1 84 ? 16.685 7.432 -7.496 1.00 71.44 84 PHE A O 1
ATOM 699 N N . GLU A 1 85 ? 16.732 9.667 -7.652 1.00 72.00 85 GLU A N 1
ATOM 700 C CA . GLU A 1 85 ? 17.620 9.731 -8.817 1.00 72.00 85 GLU A CA 1
ATOM 701 C C . GLU A 1 85 ? 18.975 9.074 -8.557 1.00 72.00 85 GLU A C 1
ATOM 703 O O . GLU A 1 85 ? 19.386 8.167 -9.278 1.00 72.00 85 GLU A O 1
ATOM 708 N N . GLU A 1 86 ? 19.631 9.477 -7.473 1.00 78.31 86 GLU A N 1
ATOM 709 C CA . GLU A 1 86 ? 20.926 8.943 -7.062 1.00 78.31 86 GLU A CA 1
ATOM 710 C C . GLU A 1 86 ? 20.850 7.442 -6.749 1.00 78.31 86 GLU A C 1
ATOM 712 O O . GLU A 1 86 ? 21.708 6.666 -7.169 1.00 78.31 86 GLU A O 1
ATOM 717 N N . ALA A 1 87 ? 19.777 6.994 -6.089 1.00 77.94 87 ALA A N 1
ATOM 718 C CA . ALA A 1 87 ? 19.582 5.583 -5.768 1.00 77.94 87 ALA A CA 1
ATOM 719 C C . ALA A 1 87 ? 19.410 4.693 -7.014 1.00 77.94 87 ALA A C 1
ATOM 721 O O . ALA A 1 87 ? 19.749 3.506 -6.969 1.00 77.94 87 ALA A O 1
ATOM 722 N N . PHE A 1 88 ? 18.880 5.239 -8.114 1.00 82.88 88 PHE A N 1
ATOM 723 C CA . PHE A 1 88 ? 18.621 4.496 -9.352 1.00 82.88 88 PHE A CA 1
ATOM 724 C C . PHE A 1 88 ? 19.644 4.752 -10.467 1.00 82.88 88 PHE A C 1
ATOM 726 O O . PHE A 1 88 ? 19.658 3.995 -11.439 1.00 82.88 88 PHE A O 1
ATOM 733 N N . GLN A 1 89 ? 20.550 5.719 -10.308 1.00 85.56 89 GLN A N 1
ATOM 734 C CA . GLN A 1 89 ? 21.668 5.981 -11.224 1.00 85.56 89 GLN A CA 1
ATOM 735 C C . GLN A 1 89 ? 22.491 4.724 -11.577 1.00 85.56 89 GLN A C 1
ATOM 737 O O . GLN A 1 89 ? 22.699 4.466 -12.764 1.00 85.56 89 GLN A O 1
ATOM 742 N N . PRO A 1 90 ? 22.904 3.864 -10.619 1.00 89.62 90 PRO A N 1
ATOM 743 C CA . PRO A 1 90 ? 23.627 2.636 -10.961 1.00 89.62 90 PRO A CA 1
ATOM 744 C C . PRO A 1 90 ? 22.811 1.687 -11.848 1.00 89.62 90 PRO A C 1
ATOM 746 O O . PRO A 1 90 ? 23.363 0.973 -12.686 1.00 89.62 90 PRO A O 1
ATOM 749 N N . PHE A 1 91 ? 21.486 1.679 -11.677 1.00 87.88 91 PHE A N 1
ATOM 750 C CA . PHE A 1 91 ? 20.588 0.833 -12.453 1.00 87.88 91 PHE A CA 1
ATOM 751 C C . PHE A 1 91 ? 20.400 1.361 -13.877 1.00 87.88 91 PHE A C 1
ATOM 753 O O . PHE A 1 91 ? 20.501 0.581 -14.823 1.00 87.88 91 PHE A O 1
ATOM 760 N N . THR A 1 92 ? 20.195 2.668 -14.061 1.00 88.31 92 THR A N 1
ATOM 761 C CA . THR A 1 92 ? 20.117 3.261 -15.405 1.00 88.31 92 THR A CA 1
ATOM 762 C C . THR A 1 92 ? 21.454 3.165 -16.135 1.00 88.31 92 THR A C 1
ATOM 764 O O . THR A 1 92 ? 21.462 2.811 -17.307 1.00 88.31 92 THR A O 1
ATOM 767 N N . ALA A 1 93 ? 22.593 3.354 -15.463 1.00 91.44 93 ALA A N 1
ATOM 768 C CA . ALA A 1 93 ? 23.911 3.143 -16.069 1.00 91.44 93 ALA A CA 1
ATOM 769 C C . ALA A 1 93 ? 24.108 1.691 -16.546 1.00 91.44 93 ALA A C 1
ATOM 771 O O . ALA A 1 93 ? 24.586 1.454 -17.659 1.00 91.44 93 ALA A O 1
ATOM 772 N N . TYR A 1 94 ? 23.692 0.714 -15.733 1.00 92.62 94 TYR A N 1
ATOM 773 C CA . TYR A 1 94 ? 23.715 -0.698 -16.115 1.00 92.62 94 TYR A CA 1
ATOM 774 C C . TYR A 1 94 ? 22.824 -0.982 -17.330 1.00 92.62 94 TYR A C 1
ATOM 776 O O . TYR A 1 94 ? 23.261 -1.671 -18.255 1.00 92.62 94 TYR A O 1
ATOM 784 N N . LEU A 1 95 ? 21.601 -0.440 -17.349 1.00 91.00 95 LEU A N 1
ATOM 785 C CA . LEU A 1 95 ? 20.698 -0.570 -18.491 1.00 91.00 95 LEU A CA 1
ATOM 786 C C . LEU A 1 95 ? 21.320 0.046 -19.740 1.00 91.00 95 LEU A C 1
ATOM 788 O O . LEU A 1 95 ? 21.396 -0.650 -20.745 1.00 91.00 95 LEU A O 1
ATOM 792 N N . SER A 1 96 ? 21.854 1.268 -19.655 1.00 91.75 96 SER A N 1
ATOM 793 C CA . SER A 1 96 ? 22.482 1.935 -20.798 1.00 91.75 96 SER A CA 1
ATOM 794 C C . SER A 1 96 ? 23.622 1.118 -21.394 1.00 91.75 96 SER A C 1
ATOM 796 O O . SER A 1 96 ? 23.701 0.932 -22.606 1.00 91.75 96 SER A O 1
ATOM 798 N N . LYS A 1 97 ? 24.489 0.571 -20.534 1.00 93.12 97 LYS A N 1
ATOM 799 C CA . LYS A 1 97 ? 25.595 -0.293 -20.962 1.00 93.12 97 LYS A CA 1
ATOM 800 C C . LYS A 1 97 ? 25.104 -1.592 -21.607 1.00 93.12 97 LYS A C 1
ATOM 802 O O . LYS A 1 97 ? 25.741 -2.088 -22.528 1.00 93.12 97 LYS A O 1
ATOM 807 N N . THR A 1 98 ? 24.015 -2.162 -21.097 1.00 90.62 98 THR A N 1
ATOM 808 C CA . THR A 1 98 ? 23.510 -3.470 -21.538 1.00 90.62 98 THR A CA 1
ATOM 809 C C . THR A 1 98 ? 22.700 -3.369 -22.829 1.00 90.62 98 THR A C 1
ATOM 811 O O . THR A 1 98 ? 22.796 -4.254 -23.672 1.00 90.62 98 THR A O 1
ATOM 814 N N . THR A 1 99 ? 21.907 -2.310 -22.991 1.00 86.69 99 THR A N 1
ATOM 815 C CA . THR A 1 99 ? 21.037 -2.108 -24.160 1.00 86.69 99 THR A CA 1
ATOM 816 C C . THR A 1 99 ? 21.712 -1.312 -25.272 1.00 86.69 99 THR A C 1
ATOM 818 O O . THR A 1 99 ? 21.232 -1.326 -26.401 1.00 86.69 99 THR A O 1
ATOM 821 N N . GLY A 1 100 ? 22.794 -0.590 -24.963 1.00 90.12 100 GLY A N 1
ATOM 822 C CA . GLY A 1 100 ? 23.422 0.352 -25.886 1.00 90.12 100 GLY A CA 1
ATOM 823 C C . GLY A 1 100 ? 22.590 1.614 -26.132 1.00 90.12 100 GLY A C 1
ATOM 824 O O . GLY A 1 100 ? 22.913 2.365 -27.044 1.00 90.12 100 GLY A O 1
ATOM 825 N N . LEU A 1 101 ? 21.529 1.857 -25.353 1.00 90.06 101 LEU A N 1
ATOM 826 C CA . LEU A 1 101 ? 20.660 3.033 -25.453 1.00 90.06 101 LEU A CA 1
ATOM 827 C C . LEU A 1 101 ? 20.867 3.951 -24.244 1.00 90.06 101 LEU A C 1
ATOM 829 O O . LEU A 1 101 ? 21.091 3.445 -23.149 1.00 90.06 101 LEU A O 1
ATOM 833 N N . PRO A 1 102 ? 20.717 5.279 -24.363 1.00 91.88 102 PRO A N 1
ATOM 834 C CA . PRO A 1 102 ? 20.627 6.135 -23.185 1.00 91.88 102 PRO A CA 1
ATOM 835 C C . PRO A 1 102 ? 19.470 5.662 -22.297 1.00 91.88 102 PRO A C 1
ATOM 837 O O . PRO A 1 102 ? 18.364 5.490 -22.796 1.00 91.88 102 PRO A O 1
ATOM 840 N N . ALA A 1 103 ? 19.683 5.448 -21.000 1.00 91.44 103 ALA A N 1
ATOM 841 C CA . ALA A 1 103 ? 18.617 5.095 -20.066 1.00 91.44 103 ALA A CA 1
ATOM 842 C C . ALA A 1 103 ? 18.380 6.211 -19.048 1.00 91.44 103 ALA A C 1
ATOM 844 O O . ALA A 1 103 ? 19.319 6.769 -18.480 1.00 91.44 103 ALA A O 1
ATOM 845 N N . LYS A 1 104 ? 17.108 6.495 -18.771 1.00 89.81 104 LYS A N 1
ATOM 846 C CA . LYS A 1 104 ? 16.687 7.438 -17.727 1.00 89.81 104 LYS A CA 1
ATOM 847 C C . LYS A 1 104 ? 15.530 6.860 -16.934 1.00 89.81 104 LYS A C 1
ATOM 849 O O . LYS A 1 104 ? 14.790 6.020 -17.443 1.00 89.81 104 LYS A O 1
ATOM 854 N N . PHE A 1 105 ? 15.338 7.336 -15.712 1.00 88.75 105 PHE A N 1
ATOM 855 C CA . PHE A 1 105 ? 14.122 7.055 -14.960 1.00 88.75 105 PHE A CA 1
ATOM 856 C C . PHE A 1 105 ? 13.202 8.285 -14.964 1.00 88.75 105 PHE A C 1
ATOM 858 O O . PHE A 1 105 ? 13.651 9.410 -15.177 1.00 88.75 105 PHE A O 1
ATOM 865 N N . VAL A 1 106 ? 11.906 8.068 -14.749 1.00 89.12 106 VAL A N 1
ATOM 866 C CA . VAL A 1 106 ? 10.896 9.126 -14.634 1.00 89.12 106 VAL A CA 1
ATOM 867 C C . VAL A 1 106 ? 9.972 8.792 -13.471 1.00 89.12 106 VAL A C 1
ATOM 869 O O . VAL A 1 106 ? 9.402 7.701 -13.412 1.00 89.12 106 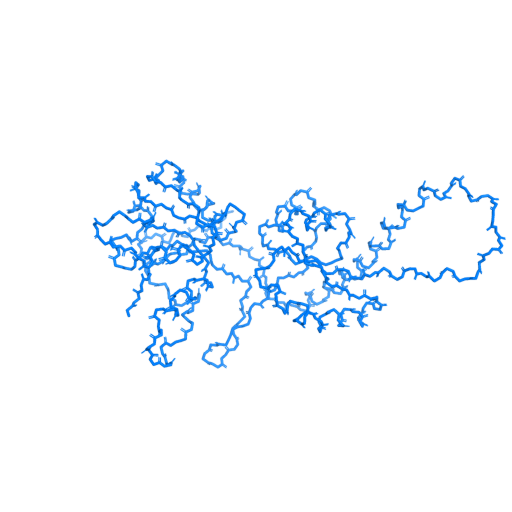VAL A O 1
ATOM 872 N N . LEU A 1 107 ? 9.815 9.742 -12.550 1.00 88.94 107 LEU A N 1
ATOM 873 C CA . LEU A 1 107 ? 8.861 9.649 -11.451 1.00 88.94 107 LEU A CA 1
ATOM 874 C C . LEU A 1 107 ? 7.587 10.423 -11.801 1.00 88.94 107 LEU A C 1
ATOM 876 O O . LEU A 1 107 ? 7.620 11.636 -12.006 1.00 88.94 107 LEU A O 1
ATOM 880 N N . PHE A 1 108 ? 6.458 9.725 -11.843 1.00 89.38 108 PHE A N 1
ATOM 881 C CA . PHE A 1 108 ? 5.166 10.310 -12.186 1.00 89.38 108 PHE A CA 1
ATOM 882 C C . PHE A 1 108 ? 4.464 10.888 -10.956 1.00 89.38 108 PHE A C 1
ATOM 884 O O . PHE A 1 108 ? 4.623 10.403 -9.833 1.00 89.38 108 PHE A O 1
ATOM 891 N N . LYS A 1 109 ? 3.643 11.921 -11.179 1.00 84.25 109 LYS A N 1
ATOM 892 C CA . LYS A 1 109 ? 2.857 12.592 -10.127 1.00 84.25 109 LYS A CA 1
ATOM 893 C C . LYS A 1 109 ? 1.537 11.889 -9.816 1.00 84.25 109 LYS A C 1
ATOM 895 O O . LYS A 1 109 ? 1.034 12.022 -8.700 1.00 84.25 109 LYS A O 1
ATOM 900 N N . SER A 1 110 ? 1.015 11.084 -10.742 1.00 84.00 110 SER A N 1
ATOM 901 C CA . SER A 1 110 ? -0.175 10.264 -10.526 1.00 84.00 110 SER A CA 1
ATOM 902 C C . SER A 1 110 ? 0.033 8.818 -10.992 1.00 84.00 110 SER A C 1
ATOM 904 O O . SER A 1 110 ? 0.878 8.517 -11.834 1.00 84.00 110 SER A O 1
ATOM 906 N N . TYR A 1 111 ? -0.728 7.896 -10.397 1.00 85.56 111 TYR A N 1
ATOM 907 C CA . TYR A 1 111 ? -0.733 6.490 -10.814 1.00 85.56 111 TYR A CA 1
ATOM 908 C C . TYR A 1 111 ? -1.372 6.302 -12.194 1.00 85.56 111 TYR A C 1
ATOM 910 O O . TYR A 1 111 ? -1.019 5.362 -12.899 1.00 85.56 111 TYR A O 1
ATOM 918 N N . GLU A 1 112 ? -2.309 7.180 -12.551 1.00 87.19 112 GLU A N 1
ATOM 919 C CA . GLU A 1 112 ? -3.012 7.158 -13.830 1.00 87.19 112 GLU A CA 1
ATOM 920 C C . GLU A 1 112 ? -2.095 7.606 -14.965 1.00 87.19 112 GLU A C 1
ATOM 922 O O . GLU A 1 112 ? -1.945 6.863 -15.928 1.00 87.19 112 GLU A O 1
ATOM 927 N N . ASP A 1 113 ? -1.380 8.724 -14.802 1.00 91.25 113 ASP A N 1
ATOM 928 C CA . ASP A 1 113 ? -0.403 9.195 -15.794 1.00 91.25 113 ASP A CA 1
ATOM 929 C C . ASP A 1 113 ? 0.685 8.148 -16.027 1.00 91.25 113 ASP A C 1
ATOM 931 O O . ASP A 1 113 ? 1.046 7.868 -17.164 1.00 91.25 113 ASP A O 1
ATOM 935 N N . PHE A 1 114 ? 1.169 7.515 -14.952 1.00 94.00 114 PHE A N 1
ATOM 936 C CA . PHE A 1 114 ? 2.125 6.415 -15.056 1.00 94.00 114 PHE A CA 1
ATOM 937 C C . PHE A 1 114 ? 1.561 5.234 -15.859 1.00 94.00 114 PHE A C 1
ATOM 939 O O . PHE A 1 114 ? 2.242 4.707 -16.738 1.00 94.00 114 PHE A O 1
ATOM 946 N N . ALA A 1 115 ? 0.329 4.804 -15.569 1.00 93.12 115 ALA A N 1
ATOM 947 C CA . ALA A 1 115 ? -0.294 3.695 -16.284 1.00 93.12 115 ALA A CA 1
ATOM 948 C C . ALA A 1 115 ? -0.537 4.041 -17.762 1.00 93.12 115 ALA A C 1
ATOM 950 O O . ALA A 1 115 ? -0.253 3.216 -18.627 1.00 93.12 115 ALA A O 1
ATOM 951 N N . ASN A 1 116 ? -0.997 5.259 -18.051 1.00 93.19 116 ASN A N 1
ATOM 952 C CA . ASN A 1 116 ? -1.242 5.740 -19.408 1.00 93.19 116 ASN A CA 1
ATOM 953 C C . ASN A 1 116 ? 0.062 5.834 -20.207 1.00 93.19 116 ASN A C 1
ATOM 955 O O . ASN A 1 116 ? 0.120 5.294 -21.308 1.00 93.19 116 ASN A O 1
ATOM 959 N N . ALA A 1 117 ? 1.121 6.409 -19.627 1.00 94.12 117 ALA A N 1
ATOM 960 C CA . ALA A 1 117 ? 2.450 6.479 -20.239 1.00 94.12 117 ALA A CA 1
ATOM 961 C C . ALA A 1 117 ? 3.067 5.087 -20.473 1.00 94.12 117 ALA A C 1
ATOM 963 O O . ALA A 1 117 ? 3.800 4.860 -21.435 1.00 94.12 117 ALA A O 1
ATOM 964 N N . PHE A 1 118 ? 2.764 4.115 -19.609 1.00 94.50 118 PHE A N 1
ATOM 965 C CA . PHE A 1 118 ? 3.191 2.734 -19.829 1.00 94.50 118 PHE A CA 1
ATOM 966 C C . PHE A 1 118 ? 2.449 2.104 -21.013 1.00 94.50 118 PHE A C 1
ATOM 968 O O . PHE A 1 118 ? 3.062 1.521 -21.902 1.00 94.50 118 PHE A O 1
ATOM 975 N N . VAL A 1 119 ? 1.127 2.268 -21.067 1.00 94.19 119 VAL A N 1
ATOM 976 C CA . VAL A 1 119 ? 0.258 1.690 -22.107 1.00 94.19 119 VAL A CA 1
ATOM 977 C C . VAL A 1 119 ? 0.415 2.386 -23.472 1.00 94.19 119 VAL A C 1
ATOM 979 O O . VAL A 1 119 ? 0.153 1.764 -24.512 1.00 94.19 119 VAL A O 1
ATOM 982 N N . SER A 1 120 ? 0.839 3.654 -23.494 1.00 93.25 120 SER A N 1
ATOM 983 C CA . SER A 1 120 ? 1.180 4.406 -24.712 1.00 93.25 120 SER A CA 1
ATOM 984 C C . SER A 1 120 ? 2.564 4.051 -25.268 1.00 93.25 120 SER A C 1
ATOM 986 O O . SER A 1 120 ? 2.871 4.406 -26.405 1.00 93.25 120 SER A O 1
ATOM 988 N N . GLY A 1 121 ? 3.382 3.319 -24.502 1.00 91.25 121 GLY A N 1
ATOM 989 C CA . GLY A 1 121 ? 4.740 2.937 -24.881 1.00 91.25 121 GLY A CA 1
ATOM 990 C C . GLY A 1 121 ? 5.789 4.015 -24.609 1.00 91.25 121 GLY A C 1
ATOM 991 O O . GLY A 1 121 ? 6.915 3.892 -25.089 1.00 91.25 121 GLY A O 1
ATOM 992 N N . GLU A 1 122 ? 5.465 5.070 -23.856 1.00 91.00 122 GLU A N 1
ATOM 993 C CA . GLU A 1 122 ? 6.437 6.084 -23.416 1.00 91.00 122 GLU A CA 1
ATOM 994 C C . GLU A 1 122 ? 7.416 5.535 -22.368 1.00 91.00 122 GLU A C 1
ATOM 996 O O . GLU A 1 122 ? 8.557 5.994 -22.286 1.00 91.00 122 GLU A O 1
ATOM 1001 N N . ILE A 1 123 ? 6.989 4.537 -21.587 1.00 92.69 123 ILE A N 1
ATOM 1002 C CA . ILE A 1 123 ? 7.817 3.828 -20.605 1.00 92.69 123 ILE A CA 1
ATOM 1003 C C . ILE A 1 123 ? 8.227 2.463 -21.168 1.00 92.69 123 ILE A C 1
ATOM 1005 O O . ILE A 1 123 ? 7.377 1.657 -21.533 1.00 92.69 123 ILE A O 1
ATOM 1009 N N . SER A 1 124 ? 9.529 2.167 -21.157 1.00 90.75 124 SER A N 1
ATOM 1010 C CA . SER A 1 124 ? 10.074 0.861 -21.556 1.00 90.75 124 SER A CA 1
ATOM 1011 C C . SER A 1 124 ? 10.006 -0.166 -20.420 1.00 90.75 124 SER A C 1
ATOM 1013 O O . SER A 1 124 ? 9.781 -1.349 -20.658 1.00 90.75 124 SER A O 1
ATOM 1015 N N . LEU A 1 125 ? 10.197 0.279 -19.172 1.00 91.88 125 LEU A N 1
ATOM 1016 C CA . LEU A 1 125 ? 10.155 -0.566 -17.976 1.00 91.88 125 LEU A CA 1
ATOM 1017 C C . LEU A 1 125 ? 9.405 0.138 -16.840 1.00 91.88 125 LEU A C 1
ATOM 1019 O O . LEU A 1 125 ? 9.853 1.166 -16.343 1.00 91.88 125 LEU A O 1
ATOM 1023 N N . GLY A 1 126 ? 8.278 -0.423 -16.401 1.00 92.50 126 GLY A N 1
ATOM 1024 C CA . GLY A 1 126 ? 7.449 0.153 -15.342 1.00 92.50 126 GLY A CA 1
ATOM 1025 C C . GLY A 1 126 ? 7.599 -0.572 -14.005 1.00 92.50 126 GLY A C 1
ATOM 1026 O O . GLY A 1 126 ? 7.455 -1.792 -13.931 1.00 92.50 126 GLY A O 1
ATOM 1027 N N . PHE A 1 127 ? 7.816 0.174 -12.923 1.00 90.25 127 PHE A N 1
ATOM 1028 C CA . PHE A 1 127 ? 7.821 -0.363 -11.559 1.00 90.25 127 PHE A CA 1
ATOM 1029 C C . PHE A 1 127 ? 6.438 -0.250 -10.920 1.00 90.25 127 PHE A C 1
ATOM 1031 O O . PHE A 1 127 ? 6.099 0.725 -10.249 1.00 90.25 127 PHE A O 1
ATOM 1038 N N . PHE A 1 128 ? 5.622 -1.279 -11.116 1.00 88.50 128 PHE A N 1
ATOM 1039 C CA . PHE A 1 128 ? 4.251 -1.291 -10.623 1.00 88.50 128 PHE A CA 1
ATOM 1040 C C . PHE A 1 128 ? 4.147 -1.688 -9.146 1.00 88.50 128 PHE A C 1
ATOM 1042 O O . PHE A 1 128 ? 4.793 -2.619 -8.663 1.00 88.50 128 PHE A O 1
ATOM 1049 N N . GLY A 1 129 ? 3.225 -1.037 -8.433 1.00 81.44 129 GLY A N 1
ATOM 1050 C CA . GLY A 1 129 ? 2.630 -1.626 -7.235 1.00 81.44 129 GLY A CA 1
ATOM 1051 C C . GLY A 1 129 ? 1.664 -2.754 -7.617 1.00 81.44 129 GLY A C 1
ATOM 1052 O O . GLY A 1 129 ? 1.017 -2.677 -8.657 1.00 81.44 129 GLY A O 1
ATOM 1053 N N . ALA A 1 130 ? 1.524 -3.772 -6.761 1.00 80.50 130 ALA A N 1
ATOM 1054 C CA . ALA A 1 130 ? 0.770 -4.992 -7.075 1.00 80.50 130 ALA A CA 1
ATOM 1055 C C . ALA A 1 130 ? -0.654 -4.737 -7.603 1.00 80.50 130 ALA A C 1
ATOM 1057 O O . ALA A 1 130 ? -1.037 -5.316 -8.613 1.00 80.50 130 ALA A O 1
ATOM 1058 N N . THR A 1 131 ? -1.434 -3.855 -6.964 1.00 79.25 131 THR A N 1
ATOM 1059 C CA . THR A 1 131 ? -2.799 -3.591 -7.448 1.00 79.25 131 THR A CA 1
ATOM 1060 C C . THR A 1 131 ? -2.811 -2.848 -8.777 1.00 79.25 131 THR A C 1
ATOM 1062 O O . THR A 1 131 ? -3.613 -3.181 -9.639 1.00 79.25 131 THR A O 1
ATOM 1065 N N . LEU A 1 132 ? -1.927 -1.863 -8.954 1.00 85.19 132 LEU A N 1
ATOM 1066 C CA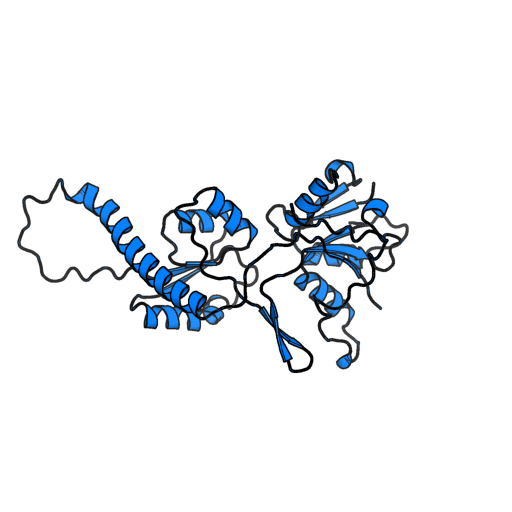 . LEU A 1 132 ? -1.863 -1.116 -10.206 1.00 85.19 132 LEU A CA 1
ATOM 1067 C C . LEU A 1 132 ? -1.467 -2.033 -11.362 1.00 85.19 132 LEU A C 1
ATOM 1069 O O . LEU A 1 132 ? -2.069 -1.942 -12.419 1.00 85.19 132 LEU A O 1
ATOM 1073 N N . TYR A 1 133 ? -0.523 -2.955 -11.138 1.00 90.50 133 TYR A N 1
ATOM 1074 C CA . TYR A 1 133 ? -0.159 -3.967 -12.130 1.00 90.50 133 TYR A CA 1
ATOM 1075 C C . TYR A 1 133 ? -1.384 -4.764 -12.584 1.00 90.50 133 TYR A C 1
ATOM 1077 O O . TYR A 1 133 ? -1.653 -4.822 -13.778 1.00 90.50 133 TYR A O 1
ATOM 1085 N N . VAL A 1 134 ? -2.143 -5.335 -11.638 1.00 88.81 134 VAL A N 1
ATOM 1086 C CA . VAL A 1 134 ? -3.335 -6.139 -11.957 1.00 88.81 134 VAL A CA 1
ATOM 1087 C C . VAL A 1 134 ? -4.366 -5.292 -12.700 1.00 88.81 134 VAL A C 1
ATOM 1089 O O . VAL A 1 134 ? -4.813 -5.677 -13.768 1.00 88.81 134 VAL A O 1
ATOM 1092 N N . GLN A 1 135 ? -4.668 -4.089 -12.206 1.00 88.56 135 GLN A N 1
ATOM 1093 C CA . GLN A 1 135 ? -5.644 -3.200 -12.840 1.00 88.56 135 GLN A CA 1
ATOM 1094 C C . GLN A 1 135 ? -5.251 -2.793 -14.266 1.00 88.56 135 GLN A C 1
ATOM 1096 O O . GLN A 1 135 ? -6.108 -2.754 -15.146 1.00 88.56 135 GLN A O 1
ATOM 1101 N N . THR A 1 136 ? -3.979 -2.466 -14.508 1.00 92.25 136 THR A N 1
ATOM 1102 C CA . THR A 1 136 ? -3.507 -2.091 -15.846 1.00 92.25 136 THR A CA 1
ATOM 1103 C C . THR A 1 136 ? -3.435 -3.311 -16.765 1.00 92.25 136 THR A C 1
ATOM 1105 O O . THR A 1 136 ? -3.816 -3.201 -17.927 1.00 92.25 136 THR A O 1
ATOM 1108 N N . LYS A 1 137 ? -3.014 -4.479 -16.258 1.00 94.00 137 LYS A N 1
ATOM 1109 C CA . LYS A 1 137 ? -2.981 -5.742 -17.012 1.00 94.00 137 LYS A CA 1
ATOM 1110 C C . LYS A 1 137 ? -4.377 -6.196 -17.428 1.00 94.00 137 LYS A C 1
ATOM 1112 O O . LYS A 1 137 ? -4.550 -6.566 -18.581 1.00 94.00 137 LYS A O 1
ATOM 1117 N N . ASP A 1 138 ? -5.354 -6.124 -16.529 1.00 92.69 138 ASP A N 1
ATOM 1118 C CA . ASP A 1 138 ? -6.737 -6.516 -16.819 1.00 92.69 138 ASP A CA 1
ATOM 1119 C C . ASP A 1 138 ? -7.354 -5.630 -17.912 1.00 92.69 138 ASP A C 1
ATOM 1121 O O . ASP A 1 138 ? -8.094 -6.114 -18.764 1.00 92.69 138 ASP A O 1
ATOM 1125 N N . LYS A 1 139 ? -7.023 -4.330 -17.924 1.00 94.31 139 LYS A N 1
ATOM 1126 C CA . LYS A 1 139 ? -7.491 -3.383 -18.952 1.00 94.31 139 LYS A CA 1
ATOM 1127 C C . LYS A 1 139 ? -6.732 -3.488 -20.277 1.00 94.31 139 LYS A C 1
ATOM 1129 O O . LYS A 1 139 ? -7.298 -3.196 -21.327 1.00 94.31 139 LYS A O 1
ATOM 1134 N N . HIS A 1 140 ? -5.450 -3.843 -20.229 1.00 94.19 140 HIS A N 1
ATOM 1135 C CA . HIS A 1 140 ? -4.553 -3.863 -21.386 1.00 94.19 140 HIS A CA 1
ATOM 1136 C C . HIS A 1 140 ? -3.718 -5.153 -21.405 1.00 94.19 140 HIS A C 1
ATOM 1138 O O . HIS A 1 140 ? -2.493 -5.104 -21.221 1.00 94.19 140 HIS A O 1
ATOM 1144 N N . PRO A 1 141 ? -4.358 -6.317 -21.623 1.00 92.94 141 PRO A N 1
ATOM 1145 C CA . PRO A 1 141 ? -3.706 -7.617 -21.504 1.00 92.94 141 PRO A CA 1
ATOM 1146 C C . PRO A 1 141 ? -2.514 -7.766 -22.452 1.00 92.94 141 PRO A C 1
ATOM 1148 O O . PRO A 1 141 ? -1.504 -8.337 -22.051 1.00 92.94 141 PRO A O 1
ATOM 1151 N N . ASP A 1 142 ? -2.560 -7.179 -23.643 1.00 92.88 142 ASP A N 1
ATOM 1152 C CA . ASP A 1 142 ? -1.502 -7.353 -24.650 1.00 92.88 142 ASP A CA 1
ATOM 1153 C C . ASP A 1 142 ? -0.354 -6.347 -24.526 1.00 92.88 142 ASP A C 1
ATOM 1155 O O . ASP A 1 142 ? 0.622 -6.431 -25.260 1.00 92.88 142 ASP A O 1
ATOM 1159 N N . LYS A 1 143 ? -0.465 -5.374 -23.613 1.00 90.62 143 LYS A N 1
ATOM 1160 C CA . LYS A 1 143 ? 0.527 -4.296 -23.454 1.00 90.62 143 LYS A CA 1
ATOM 1161 C C . LYS A 1 143 ? 1.301 -4.365 -22.145 1.00 90.62 143 LYS A C 1
ATOM 1163 O O . LYS A 1 143 ? 2.310 -3.685 -21.985 1.00 90.62 143 LYS A O 1
ATOM 1168 N N . VAL A 1 144 ? 0.821 -5.147 -21.180 1.00 93.19 144 VAL A N 1
ATOM 1169 C CA . VAL A 1 144 ? 1.449 -5.267 -19.862 1.00 93.19 144 VAL A CA 1
ATOM 1170 C C . VAL A 1 144 ? 2.010 -6.667 -19.687 1.00 93.19 144 VAL A C 1
ATO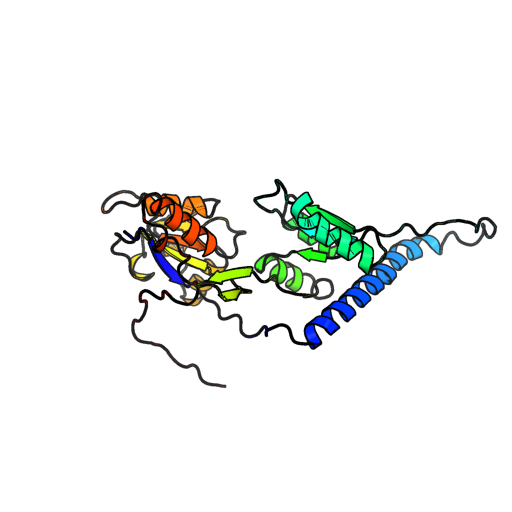M 1172 O O . VAL A 1 144 ? 1.269 -7.645 -19.619 1.00 93.19 144 VAL A O 1
ATOM 1175 N N . HIS A 1 145 ? 3.329 -6.769 -19.560 1.00 91.56 145 HIS A N 1
ATOM 1176 C CA . HIS A 1 145 ? 4.019 -8.043 -19.376 1.00 91.56 145 HIS A CA 1
ATOM 1177 C C . HIS A 1 145 ? 4.737 -8.064 -18.030 1.00 91.56 145 HIS A C 1
ATOM 1179 O O . HIS A 1 145 ? 5.464 -7.138 -17.671 1.00 91.56 145 HIS A O 1
ATOM 1185 N N . TYR A 1 146 ? 4.514 -9.130 -17.263 1.00 91.44 146 TYR A N 1
ATOM 1186 C CA . TYR A 1 146 ? 5.225 -9.344 -16.011 1.00 91.44 146 TYR A CA 1
ATOM 1187 C C . TYR A 1 146 ? 6.652 -9.803 -16.295 1.00 91.44 146 TYR A C 1
ATOM 1189 O O . TYR A 1 146 ? 6.859 -10.841 -16.919 1.00 91.44 146 TYR A O 1
ATOM 1197 N N . LEU A 1 147 ? 7.628 -9.057 -15.782 1.00 90.12 147 LEU A N 1
ATOM 1198 C CA . LEU A 1 147 ? 9.042 -9.413 -15.900 1.00 90.12 147 LEU A CA 1
ATOM 1199 C C . LEU A 1 147 ? 9.569 -10.037 -14.610 1.00 90.12 147 LEU A C 1
ATOM 1201 O O . LEU A 1 147 ? 10.123 -11.135 -14.611 1.00 90.12 147 LEU A O 1
ATOM 1205 N N . ALA A 1 148 ? 9.413 -9.324 -13.495 1.00 89.19 148 ALA A N 1
ATOM 1206 C CA . ALA A 1 148 ? 9.945 -9.732 -12.205 1.00 89.19 148 ALA A CA 1
ATOM 1207 C C . ALA A 1 148 ? 9.252 -9.000 -11.049 1.00 89.19 148 ALA A C 1
ATOM 1209 O O . ALA A 1 148 ? 8.686 -7.922 -11.218 1.00 89.19 148 ALA A O 1
ATOM 1210 N N . THR A 1 149 ? 9.380 -9.563 -9.845 1.00 85.19 149 THR A N 1
ATOM 1211 C CA . THR A 1 149 ? 9.006 -8.909 -8.584 1.00 85.19 149 THR A CA 1
ATOM 1212 C C . THR A 1 149 ? 10.261 -8.544 -7.803 1.00 85.19 149 THR A C 1
ATOM 1214 O O . THR A 1 149 ? 11.132 -9.388 -7.572 1.00 85.19 149 THR A O 1
ATOM 1217 N N . CYS A 1 150 ? 10.341 -7.294 -7.343 1.00 79.44 150 CYS A N 1
ATOM 1218 C CA . CYS A 1 150 ? 11.421 -6.841 -6.474 1.00 79.44 150 CYS A CA 1
ATOM 1219 C C . CYS A 1 150 ? 11.432 -7.627 -5.155 1.00 79.44 150 CYS A C 1
ATOM 1221 O O . CYS A 1 150 ? 10.425 -7.717 -4.450 1.00 79.44 150 CYS A O 1
ATOM 1223 N N . GLN A 1 151 ? 12.601 -8.145 -4.782 1.00 80.44 151 GLN A N 1
ATOM 1224 C CA . GLN A 1 151 ? 12.798 -8.810 -3.499 1.00 80.44 151 GLN A CA 1
ATOM 1225 C C . GLN A 1 151 ? 13.363 -7.830 -2.475 1.00 80.44 151 GLN A C 1
ATOM 1227 O O . GLN A 1 151 ? 14.358 -7.153 -2.723 1.00 80.44 151 GLN A O 1
ATOM 1232 N N . LYS A 1 152 ? 12.773 -7.806 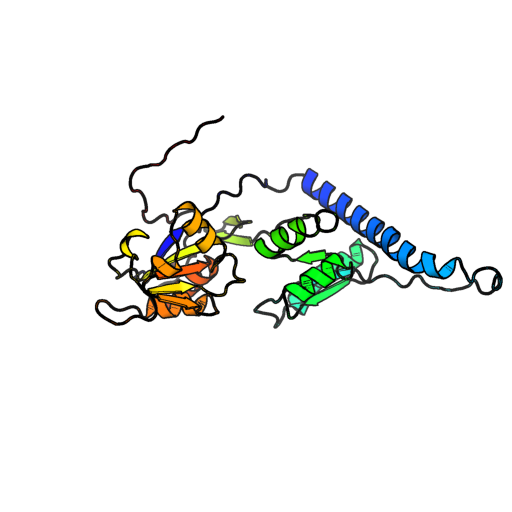-1.282 1.00 70.31 152 LYS A N 1
ATOM 1233 C CA . LYS A 1 152 ? 13.387 -7.187 -0.109 1.00 70.31 152 LYS A CA 1
ATOM 1234 C C . LYS A 1 152 ? 14.358 -8.176 0.512 1.00 70.31 152 LYS A C 1
ATOM 1236 O O . LYS A 1 152 ? 13.969 -9.300 0.842 1.00 70.31 152 LYS A O 1
ATOM 1241 N N . ILE A 1 153 ? 15.593 -7.734 0.705 1.00 71.94 153 ILE A N 1
ATOM 1242 C CA . ILE A 1 153 ? 16.605 -8.456 1.470 1.00 71.94 153 ILE A CA 1
ATOM 1243 C C . ILE A 1 153 ? 16.656 -7.816 2.853 1.00 71.94 153 ILE A C 1
ATOM 1245 O O . ILE A 1 153 ? 16.871 -6.614 2.974 1.00 71.94 153 ILE A O 1
ATOM 1249 N N . ALA A 1 154 ? 16.413 -8.610 3.887 1.00 65.81 154 ALA A N 1
ATOM 1250 C CA . ALA A 1 154 ? 16.583 -8.202 5.273 1.00 65.81 154 ALA A CA 1
ATOM 1251 C C . ALA A 1 154 ? 17.619 -9.111 5.929 1.00 65.81 154 ALA A C 1
ATOM 1253 O O . ALA A 1 154 ? 17.658 -10.307 5.648 1.00 65.81 154 ALA A O 1
ATOM 1254 N N . GLU A 1 155 ? 18.447 -8.556 6.802 1.00 57.38 155 GLU A N 1
ATOM 1255 C CA . GLU A 1 155 ? 19.345 -9.352 7.625 1.00 57.38 155 GLU A CA 1
ATOM 1256 C C . GLU A 1 155 ? 18.658 -9.71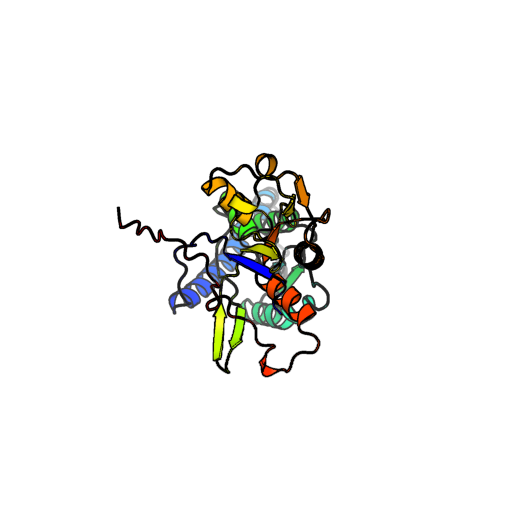1 8.942 1.00 57.38 155 GLU A C 1
ATOM 1258 O O . GLU A 1 155 ? 18.075 -8.860 9.615 1.00 57.38 155 GLU A O 1
ATOM 1263 N N . TYR A 1 156 ? 18.693 -10.991 9.294 1.00 57.09 156 TYR A N 1
ATOM 1264 C CA . TYR A 1 156 ? 18.132 -11.516 10.527 1.00 57.09 156 TYR A CA 1
ATOM 1265 C C . TYR A 1 156 ? 19.067 -12.570 11.098 1.00 57.09 156 TYR A C 1
ATOM 1267 O O . TYR A 1 156 ? 19.393 -13.537 10.413 1.00 57.09 156 TYR A O 1
ATOM 1275 N N . LYS A 1 157 ? 19.499 -12.396 12.353 1.00 65.25 157 LYS A N 1
ATOM 1276 C CA . LYS A 1 157 ? 20.454 -13.302 13.018 1.00 65.25 157 LYS A CA 1
ATOM 1277 C C . LYS A 1 157 ? 21.658 -13.640 12.120 1.00 65.25 157 LYS A C 1
ATOM 1279 O O . LYS A 1 157 ? 22.025 -14.804 11.986 1.00 65.25 157 LYS A O 1
ATOM 1284 N N . LYS A 1 158 ? 22.227 -12.619 11.464 1.00 69.44 158 LYS A N 1
ATOM 1285 C CA . LYS A 1 158 ? 23.345 -12.736 10.506 1.00 69.44 158 LYS A CA 1
ATOM 1286 C C . LYS A 1 158 ? 23.041 -13.569 9.245 1.00 69.44 158 LYS A C 1
ATOM 1288 O O . LYS A 1 158 ? 23.951 -14.002 8.545 1.00 69.44 158 LYS A O 1
ATOM 1293 N N . LYS A 1 159 ? 21.763 -13.812 8.928 1.00 63.91 159 LYS A N 1
ATOM 1294 C CA . LYS A 1 159 ? 21.306 -14.477 7.698 1.00 63.91 159 LYS A CA 1
ATOM 1295 C C . LYS A 1 159 ? 20.523 -13.503 6.825 1.00 63.91 159 LYS A C 1
ATOM 1297 O O . LYS A 1 159 ? 19.657 -12.776 7.308 1.00 63.91 159 LYS A O 1
ATOM 1302 N N . LYS A 1 160 ? 20.783 -13.525 5.516 1.00 73.00 160 LYS A N 1
ATOM 1303 C CA . LYS A 1 160 ? 20.011 -12.758 4.529 1.00 73.00 160 LYS A CA 1
ATOM 1304 C C . LYS A 1 160 ? 18.696 -13.479 4.234 1.00 73.00 160 LYS A C 1
ATOM 1306 O O . LYS A 1 160 ? 18.692 -14.547 3.628 1.00 73.00 160 LYS A O 1
ATOM 1311 N N . VAL A 1 161 ? 17.580 -12.880 4.630 1.00 72.38 161 VAL A N 1
ATOM 1312 C CA . VAL A 1 161 ? 16.223 -13.344 4.326 1.00 72.38 161 VAL A CA 1
ATOM 1313 C C . VAL A 1 161 ? 15.688 -12.553 3.139 1.00 72.38 161 VAL A C 1
ATOM 1315 O O . VAL A 1 161 ? 15.666 -11.321 3.155 1.00 72.38 161 VAL A O 1
ATOM 1318 N N . ARG A 1 162 ? 15.242 -13.264 2.102 1.00 76.19 162 ARG A N 1
ATOM 1319 C CA . ARG A 1 162 ? 14.616 -12.674 0.913 1.00 76.19 162 ARG A CA 1
ATOM 1320 C C . ARG A 1 162 ? 13.104 -12.801 1.024 1.00 76.19 162 ARG A C 1
ATOM 1322 O O . ARG A 1 162 ? 12.589 -13.885 1.271 1.00 76.19 162 ARG A O 1
ATOM 1329 N N . THR A 1 163 ? 12.393 -11.701 0.812 1.00 73.44 163 THR A N 1
ATOM 1330 C CA . THR A 1 163 ? 10.924 -11.677 0.778 1.00 73.44 163 THR A CA 1
ATOM 1331 C C . THR A 1 163 ? 10.457 -10.949 -0.474 1.00 73.44 163 THR A C 1
ATOM 1333 O O . THR A 1 163 ? 10.993 -9.900 -0.819 1.00 73.44 163 THR A O 1
ATOM 1336 N N . HIS A 1 164 ? 9.476 -11.515 -1.169 1.00 78.69 164 HIS A N 1
ATOM 1337 C CA . HIS A 1 164 ? 8.857 -10.938 -2.371 1.00 78.69 164 HIS A CA 1
ATOM 1338 C C . HIS A 1 164 ? 7.413 -10.480 -2.108 1.00 78.69 164 HIS A C 1
ATOM 1340 O O . HIS A 1 164 ? 6.711 -10.043 -3.008 1.00 78.69 164 HIS A O 1
ATOM 1346 N N . TYR A 1 165 ? 6.972 -10.577 -0.855 1.00 77.25 165 TYR A N 1
ATOM 1347 C CA . TYR A 1 165 ? 5.655 -10.177 -0.392 1.00 77.25 165 TYR A CA 1
ATOM 1348 C C . TYR A 1 165 ? 5.784 -9.268 0.826 1.00 77.25 165 TYR A C 1
ATOM 1350 O O . TYR A 1 165 ? 6.829 -9.173 1.477 1.00 77.25 165 TYR A O 1
ATOM 1358 N N . TYR A 1 166 ? 4.687 -8.601 1.142 1.00 77.69 166 TYR A N 1
ATOM 1359 C CA . TYR A 1 166 ? 4.511 -7.842 2.367 1.00 77.69 166 TYR A CA 1
ATOM 1360 C C . TYR A 1 166 ? 3.077 -8.048 2.852 1.00 77.69 166 TYR A C 1
ATOM 1362 O O . TYR A 1 166 ? 2.221 -8.508 2.095 1.00 77.69 166 TYR A O 1
ATOM 1370 N N . TYR A 1 167 ? 2.814 -7.749 4.119 1.00 82.25 167 TYR A N 1
ATOM 1371 C CA . TYR A 1 167 ? 1.517 -8.051 4.715 1.00 82.25 167 TYR A CA 1
ATOM 1372 C C . TYR A 1 167 ? 0.652 -6.807 4.869 1.00 82.25 167 TYR A C 1
ATOM 1374 O O . TYR A 1 167 ? 1.117 -5.745 5.288 1.00 82.25 167 TYR A O 1
ATOM 1382 N N . SER A 1 168 ? -0.632 -7.003 4.579 1.00 87.50 168 SER A N 1
ATOM 1383 C CA . SER A 1 168 ? -1.728 -6.189 5.083 1.00 87.50 168 SER A CA 1
ATOM 1384 C C . SER A 1 168 ? -2.151 -6.726 6.448 1.00 87.50 168 SER A C 1
ATOM 1386 O O . SER A 1 168 ? -2.418 -7.924 6.591 1.00 87.50 168 SER A O 1
ATOM 1388 N N . TYR A 1 169 ? -2.239 -5.847 7.437 1.00 89.31 169 TYR A N 1
ATOM 1389 C CA . TYR A 1 169 ? -2.644 -6.188 8.794 1.00 89.31 169 TYR A CA 1
ATOM 1390 C C . TYR A 1 169 ? -3.882 -5.410 9.203 1.00 89.31 169 TYR A C 1
ATOM 1392 O O . TYR A 1 169 ? -3.971 -4.208 8.951 1.00 89.31 169 TYR A O 1
ATOM 1400 N N . PHE A 1 170 ? -4.791 -6.093 9.889 1.00 94.31 170 PHE A N 1
ATOM 1401 C CA . PHE A 1 170 ? -5.757 -5.445 10.768 1.00 94.31 170 PHE A CA 1
ATOM 1402 C C . PHE A 1 170 ? -5.089 -5.210 12.109 1.00 94.31 170 PHE A C 1
ATOM 1404 O O . PHE A 1 170 ? -4.389 -6.091 12.606 1.00 94.31 170 PHE A O 1
ATOM 1411 N N . VAL A 1 171 ? -5.264 -4.020 12.661 1.00 92.38 171 VAL A N 1
ATOM 1412 C CA . VAL A 1 171 ? -4.523 -3.532 13.819 1.00 92.38 171 VAL A CA 1
ATOM 1413 C C . VAL A 1 171 ? -5.504 -2.917 14.801 1.00 92.38 171 VAL A C 1
ATOM 1415 O O . VAL A 1 171 ? -6.383 -2.155 14.405 1.00 92.38 171 VAL A O 1
ATOM 1418 N N . VAL A 1 172 ? -5.315 -3.228 16.076 1.00 93.94 172 VAL A N 1
ATOM 1419 C CA . VAL A 1 172 ? -5.978 -2.594 17.217 1.00 93.94 172 VAL A CA 1
ATOM 1420 C C . VAL A 1 172 ? -4.925 -2.225 18.262 1.00 93.94 172 VAL A C 1
ATOM 1422 O O . VAL A 1 172 ? -3.792 -2.722 18.233 1.00 93.94 172 VAL A O 1
ATOM 1425 N N . ASN A 1 173 ? -5.282 -1.365 19.213 1.00 91.81 173 ASN A N 1
ATOM 1426 C CA . ASN A 1 173 ? -4.432 -1.124 20.376 1.00 91.81 173 ASN A CA 1
ATOM 1427 C C . ASN A 1 173 ? -4.335 -2.402 21.235 1.00 91.81 173 ASN A C 1
ATOM 1429 O O . ASN A 1 173 ? -5.334 -3.091 21.444 1.00 91.81 173 ASN A O 1
ATOM 1433 N N . ALA A 1 174 ? -3.147 -2.737 21.741 1.00 87.88 174 ALA A N 1
ATOM 1434 C CA . ALA A 1 174 ? -2.924 -3.955 22.527 1.00 87.88 174 ALA A CA 1
ATOM 1435 C C . ALA A 1 174 ? -3.703 -3.982 23.852 1.00 87.88 174 ALA A C 1
ATOM 1437 O O . ALA A 1 174 ? -4.076 -5.065 24.309 1.00 87.88 174 ALA A O 1
ATOM 1438 N N . ASN A 1 175 ? -3.965 -2.807 24.431 1.00 86.75 175 ASN A N 1
ATOM 1439 C CA . ASN A 1 175 ? -4.734 -2.643 25.664 1.00 86.75 175 ASN A CA 1
ATOM 1440 C C . ASN A 1 175 ? -6.250 -2.646 25.417 1.00 86.75 175 ASN A C 1
ATOM 1442 O O . ASN A 1 175 ? -7.025 -2.571 26.367 1.00 86.75 175 ASN A O 1
ATOM 1446 N N . SER A 1 176 ? -6.688 -2.725 24.156 1.00 90.19 176 SER A N 1
ATOM 1447 C CA . SER A 1 176 ? -8.107 -2.840 23.834 1.00 90.19 176 SER A CA 1
ATOM 1448 C C . SER A 1 176 ? -8.638 -4.255 24.117 1.00 90.19 176 SER A C 1
ATOM 1450 O O . SER A 1 176 ? -7.901 -5.250 24.005 1.00 90.19 176 SER A O 1
ATOM 1452 N N . PRO A 1 177 ? -9.940 -4.388 24.436 1.00 92.25 177 PRO A N 1
ATOM 1453 C CA . PRO A 1 177 ? -10.564 -5.696 24.609 1.00 92.25 177 PRO A CA 1
ATOM 1454 C C . PRO A 1 177 ? -10.727 -6.454 23.279 1.00 92.25 177 PRO A C 1
ATOM 1456 O O . PRO A 1 177 ? -11.034 -7.643 23.294 1.00 92.25 177 PRO A O 1
ATOM 1459 N N . TYR A 1 178 ? -10.493 -5.803 22.134 1.00 92.06 178 TYR A N 1
ATOM 1460 C CA . TYR A 1 178 ? -10.746 -6.347 20.803 1.00 92.06 178 TYR A CA 1
ATOM 1461 C C . TYR A 1 178 ? -9.729 -7.433 20.436 1.00 92.06 178 TYR A C 1
ATOM 1463 O O . TYR A 1 178 ? -8.518 -7.193 20.363 1.00 92.06 178 TYR A O 1
ATOM 1471 N N . LYS A 1 179 ? -10.205 -8.653 20.201 1.00 87.88 179 LYS A N 1
ATOM 1472 C CA . LYS A 1 179 ? -9.376 -9.808 19.819 1.00 87.88 179 LYS A CA 1
ATOM 1473 C C . LYS A 1 179 ? -9.691 -10.295 18.414 1.00 87.88 179 LYS A C 1
ATOM 1475 O O . LYS A 1 179 ? -8.844 -10.920 17.788 1.00 87.88 179 LYS A O 1
ATOM 1480 N N . SER A 1 180 ? -10.874 -9.985 17.905 1.00 89.56 180 SER A N 1
ATOM 1481 C CA . SER A 1 180 ? -11.373 -10.430 16.614 1.00 89.56 180 SER A CA 1
ATOM 1482 C C . SER A 1 180 ? -12.068 -9.295 15.863 1.00 89.56 180 SER A C 1
ATOM 1484 O O . SER A 1 180 ? -12.416 -8.261 16.427 1.00 89.56 180 SER A O 1
ATOM 1486 N N . LEU A 1 181 ? -12.328 -9.511 14.572 1.00 89.31 181 LEU A N 1
ATOM 1487 C CA . LEU A 1 181 ? -13.138 -8.586 13.781 1.00 89.31 181 LEU A CA 1
ATOM 1488 C C . LEU A 1 181 ? -14.595 -8.505 14.281 1.00 89.31 181 LEU A C 1
ATOM 1490 O O . LEU A 1 181 ? -15.258 -7.485 14.095 1.00 89.31 181 LEU A O 1
ATOM 1494 N N . LYS A 1 182 ? -15.086 -9.558 14.951 1.00 93.25 182 LYS A N 1
ATOM 1495 C CA . LYS A 1 182 ? -16.416 -9.577 15.574 1.00 93.25 182 LYS A CA 1
ATOM 1496 C C . LYS A 1 182 ? -16.542 -8.505 16.656 1.00 93.25 182 LYS A C 1
ATOM 1498 O O . LYS A 1 182 ? -17.539 -7.792 16.692 1.00 93.25 182 LYS A O 1
ATOM 1503 N N . ASP A 1 183 ? -15.493 -8.337 17.458 1.00 93.31 183 ASP A N 1
ATOM 1504 C CA . ASP A 1 183 ? -15.459 -7.382 18.576 1.00 93.31 183 ASP A CA 1
ATOM 1505 C C . ASP A 1 183 ? -15.471 -5.917 18.113 1.00 93.31 183 ASP A C 1
ATOM 1507 O O . ASP A 1 183 ? -15.729 -5.013 18.903 1.00 93.31 183 ASP A O 1
ATOM 1511 N N . LEU A 1 184 ? -15.190 -5.681 16.828 1.00 96.44 184 LEU A N 1
ATOM 1512 C CA . LEU A 1 184 ? -15.182 -4.357 16.214 1.00 96.44 184 LEU A CA 1
ATOM 1513 C C . LEU A 1 184 ? -16.520 -3.991 15.550 1.00 96.44 184 LEU A C 1
ATOM 1515 O O . LEU A 1 184 ? -16.619 -2.924 14.945 1.00 96.44 184 LEU A O 1
ATOM 1519 N N . LYS A 1 185 ? -17.561 -4.831 15.647 1.00 97.44 185 LYS A N 1
ATOM 1520 C CA . LYS A 1 185 ? -18.902 -4.467 15.161 1.00 97.44 185 LYS A CA 1
ATOM 1521 C C . LYS A 1 185 ? -19.406 -3.221 15.900 1.00 97.44 185 LYS A C 1
ATOM 1523 O O . LYS A 1 185 ? -19.358 -3.164 17.126 1.00 97.44 185 LYS A O 1
ATOM 1528 N N . GLY A 1 186 ? -19.875 -2.222 15.156 1.00 98.00 186 GLY A N 1
ATOM 1529 C CA . GLY A 1 186 ? -20.328 -0.940 15.705 1.00 98.00 186 GLY A CA 1
ATOM 1530 C C . GLY A 1 186 ? -19.208 -0.061 16.279 1.00 98.00 186 GLY A C 1
ATOM 1531 O O . GLY A 1 186 ? -19.493 0.910 16.976 1.00 98.00 186 GLY A O 1
ATOM 1532 N N . LYS A 1 187 ? -17.935 -0.383 16.016 1.00 98.12 187 LYS A N 1
ATOM 1533 C CA . LYS A 1 187 ? -16.771 0.430 16.405 1.00 98.12 187 LYS A CA 1
ATOM 1534 C C . LYS A 1 187 ? -16.263 1.278 15.242 1.00 98.12 187 LYS A C 1
ATOM 1536 O O . LYS A 1 187 ? -16.680 1.063 14.104 1.00 98.12 187 LYS A O 1
ATOM 1541 N N . LYS A 1 188 ? -15.370 2.231 15.517 1.00 98.56 188 LYS A N 1
ATOM 1542 C CA . LYS A 1 188 ? -14.792 3.115 14.493 1.00 98.56 188 LYS A CA 1
ATOM 1543 C C . LYS A 1 188 ? -13.637 2.421 13.769 1.00 98.56 188 LYS A C 1
ATOM 1545 O O . LYS A 1 188 ? -12.711 1.920 14.412 1.00 98.56 188 LYS A O 1
ATOM 1550 N N . TRP A 1 189 ? -13.646 2.421 12.439 1.00 98.50 189 TRP A N 1
ATOM 1551 C CA . TRP A 1 189 ? -12.613 1.783 11.619 1.00 98.50 189 TRP A CA 1
ATOM 1552 C C . TRP A 1 189 ? -11.790 2.784 10.801 1.00 98.50 189 TRP A C 1
ATOM 1554 O O . TRP A 1 189 ? -12.331 3.699 10.185 1.00 98.50 189 TRP A O 1
ATOM 1564 N N . GLY A 1 190 ? -10.471 2.581 10.749 1.00 98.19 190 GLY A N 1
ATOM 1565 C CA . GLY A 1 190 ? -9.525 3.414 10.006 1.00 98.19 190 GLY A CA 1
ATOM 1566 C C . GLY A 1 190 ? -8.935 2.744 8.768 1.00 98.19 190 GLY A C 1
ATOM 1567 O O . GLY A 1 190 ? -8.188 1.767 8.866 1.00 98.19 190 GLY A O 1
ATOM 1568 N N . PHE A 1 191 ? -9.175 3.336 7.602 1.00 97.94 191 PHE A N 1
ATOM 1569 C CA . PHE A 1 191 ? -8.443 3.053 6.369 1.00 97.94 191 PHE A CA 1
ATOM 1570 C C . PHE A 1 191 ? -7.386 4.120 6.082 1.00 97.94 191 PHE A C 1
ATOM 1572 O O . PHE A 1 191 ? -7.396 5.217 6.638 1.00 97.94 191 PHE A O 1
ATOM 1579 N N . VAL A 1 192 ? -6.476 3.804 5.159 1.00 93.75 192 VAL A N 1
ATOM 1580 C CA . VAL A 1 192 ? -5.486 4.763 4.649 1.00 93.75 192 VAL A CA 1
ATOM 1581 C C . VAL A 1 192 ? -6.123 5.642 3.563 1.00 93.75 192 VAL A C 1
ATOM 1583 O O . VAL A 1 192 ? -6.710 6.677 3.855 1.00 93.75 192 VAL A O 1
ATOM 1586 N N . LYS A 1 193 ? -6.043 5.213 2.302 1.00 90.25 193 LYS A N 1
ATOM 1587 C CA . LYS A 1 193 ? -6.652 5.842 1.124 1.00 90.25 193 LYS A CA 1
ATOM 1588 C C . LYS A 1 193 ? -7.182 4.737 0.218 1.00 90.25 193 LYS A C 1
ATOM 1590 O O . LYS A 1 193 ? -6.613 3.644 0.226 1.00 90.25 193 LYS A O 1
ATOM 1595 N N . LYS A 1 194 ? -8.209 5.010 -0.593 1.00 87.06 194 LYS A N 1
ATOM 1596 C CA . LYS A 1 194 ? -8.817 3.998 -1.481 1.00 87.06 194 LYS A CA 1
ATOM 1597 C C . LYS A 1 194 ? -7.823 3.374 -2.473 1.00 87.06 194 LYS A C 1
ATOM 1599 O O . LYS A 1 194 ? -7.936 2.201 -2.805 1.00 87.06 194 LYS A O 1
ATOM 1604 N N . SER A 1 195 ? -6.806 4.130 -2.890 1.00 77.38 195 SER A N 1
ATOM 1605 C CA . SER A 1 195 ? -5.727 3.643 -3.763 1.00 77.38 195 SER A CA 1
ATOM 1606 C C . SER A 1 195 ? -4.659 2.805 -3.047 1.00 77.38 195 SER A C 1
ATOM 1608 O O . SER A 1 195 ? -3.728 2.326 -3.687 1.00 77.38 195 SER A O 1
ATOM 1610 N N . SER A 1 196 ? -4.740 2.624 -1.724 1.00 82.38 196 SER A N 1
ATOM 1611 C CA . SER A 1 196 ? -3.782 1.794 -0.990 1.00 82.38 196 SER A CA 1
ATOM 1612 C C . SER A 1 196 ? -4.137 0.313 -1.098 1.00 82.38 196 SER A C 1
ATOM 1614 O O . SER A 1 196 ? -5.215 -0.105 -0.672 1.00 82.38 196 SER A O 1
ATOM 1616 N N . SER A 1 197 ? -3.184 -0.497 -1.569 1.00 83.12 197 SER A N 1
ATOM 1617 C CA . SER A 1 197 ? -3.311 -1.956 -1.596 1.00 83.12 197 SER A CA 1
ATOM 1618 C C . SER A 1 197 ? -3.534 -2.529 -0.192 1.00 83.12 197 SER A C 1
ATOM 1620 O O . SER A 1 197 ? -4.582 -3.103 0.086 1.00 83.12 197 SER A O 1
ATOM 1622 N N . SER A 1 198 ? -2.580 -2.342 0.724 1.00 86.69 198 SER A N 1
ATOM 1623 C CA . SER A 1 198 ? -2.640 -2.911 2.085 1.00 86.69 198 SER A CA 1
ATOM 1624 C C . SER A 1 198 ? -3.495 -2.109 3.065 1.00 86.69 198 SER A C 1
ATOM 1626 O O . SER A 1 198 ? -3.992 -2.650 4.042 1.00 86.69 198 SER A O 1
ATOM 1628 N N . GLY A 1 199 ? -3.673 -0.809 2.833 1.00 89.38 199 GLY A N 1
ATOM 1629 C CA . GLY A 1 199 ? -4.451 0.057 3.719 1.00 89.38 199 GLY A CA 1
ATOM 1630 C C . GLY A 1 199 ? -5.934 0.161 3.368 1.00 89.38 199 GLY A C 1
ATOM 1631 O O . GLY A 1 199 ? -6.652 0.845 4.093 1.00 89.38 199 GLY A O 1
ATOM 1632 N N . TYR A 1 200 ? -6.381 -0.439 2.256 1.00 92.19 200 TYR A N 1
ATOM 1633 C CA . TYR A 1 200 ? -7.786 -0.421 1.831 1.00 92.19 200 TYR A CA 1
ATOM 1634 C C . TYR A 1 200 ? -8.185 -1.629 0.972 1.00 92.19 200 TYR A C 1
ATOM 1636 O O . TYR A 1 200 ? -9.055 -2.386 1.379 1.00 92.19 200 TYR A O 1
ATOM 1644 N N . GLN A 1 201 ? -7.558 -1.871 -0.183 1.00 88.81 201 GLN A N 1
ATOM 1645 C CA . GLN A 1 201 ? -8.076 -2.847 -1.162 1.00 88.81 201 GLN A CA 1
ATOM 1646 C C . GLN A 1 201 ? -8.052 -4.300 -0.656 1.00 88.81 201 GLN A C 1
ATOM 1648 O O . GLN A 1 201 ? -9.050 -5.012 -0.765 1.00 88.81 201 GLN A O 1
ATOM 1653 N N . TYR A 1 202 ? -6.946 -4.735 -0.047 1.00 89.69 202 TYR A N 1
ATOM 1654 C CA . TYR A 1 202 ? -6.856 -6.049 0.602 1.00 89.69 202 TYR A CA 1
ATOM 1655 C C . TYR A 1 202 ? -7.814 -6.179 1.799 1.00 89.69 202 TYR A C 1
ATOM 1657 O O . TYR A 1 202 ? -8.526 -7.183 1.871 1.00 89.69 202 TYR A O 1
ATOM 1665 N N . PRO A 1 203 ? -7.893 -5.188 2.711 1.00 92.88 203 PRO A N 1
ATOM 1666 C CA . PRO A 1 203 ? -8.940 -5.130 3.727 1.00 92.88 203 PRO A CA 1
ATOM 1667 C C . PRO A 1 203 ? -10.360 -5.288 3.176 1.00 92.88 203 PRO A C 1
ATOM 1669 O O . PRO A 1 203 ? -11.097 -6.142 3.659 1.00 92.88 203 PRO A O 1
ATOM 1672 N N . MET A 1 204 ? -10.724 -4.539 2.132 1.00 93.81 204 MET A N 1
ATOM 1673 C CA . MET A 1 204 ? -12.044 -4.612 1.496 1.00 93.81 204 MET A CA 1
ATOM 1674 C C . MET A 1 204 ? -12.322 -6.002 0.922 1.00 93.81 204 MET A C 1
ATOM 1676 O O . MET A 1 204 ? -13.390 -6.557 1.161 1.00 93.81 204 MET A O 1
ATOM 1680 N N . SER A 1 205 ? -11.346 -6.611 0.240 1.00 89.50 205 SER A N 1
ATOM 1681 C CA . SER A 1 205 ? -11.463 -7.996 -0.237 1.00 89.50 205 SER A CA 1
ATOM 1682 C C . SER A 1 205 ? -11.646 -8.994 0.915 1.00 89.50 205 SER A C 1
ATOM 1684 O O . SER A 1 205 ? -12.395 -9.966 0.798 1.00 89.50 205 SER A O 1
ATOM 1686 N N . HIS A 1 206 ? -10.977 -8.776 2.049 1.00 90.69 206 HIS A N 1
ATOM 1687 C CA . HIS A 1 206 ? -11.155 -9.616 3.230 1.00 90.69 206 HIS A CA 1
ATOM 1688 C C . HIS A 1 206 ? -12.553 -9.452 3.845 1.00 90.69 206 HIS A C 1
ATOM 1690 O O . HIS A 1 206 ? -13.177 -10.457 4.179 1.00 90.69 206 HIS A O 1
ATOM 1696 N N . PHE A 1 207 ? -13.067 -8.223 3.945 1.00 93.19 207 PHE A N 1
ATOM 1697 C CA . PHE A 1 207 ? -14.430 -7.965 4.417 1.00 93.19 207 PHE A CA 1
ATOM 1698 C C . PHE A 1 207 ? -15.484 -8.582 3.497 1.00 93.19 207 PHE A C 1
A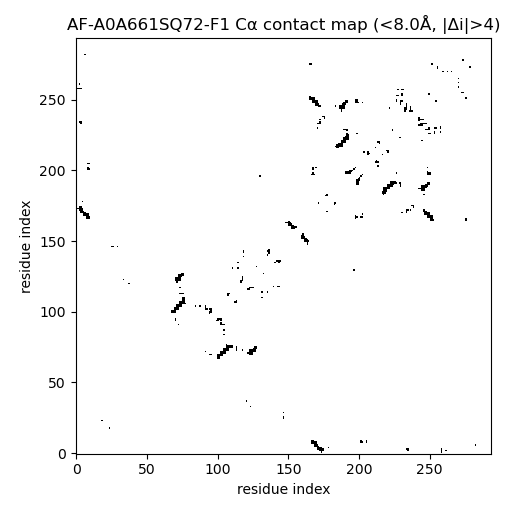TOM 1700 O O . PHE A 1 207 ? -16.355 -9.298 3.985 1.00 93.19 207 PHE A O 1
ATOM 1707 N N . ALA A 1 208 ? -15.339 -8.429 2.179 1.00 91.44 208 ALA A N 1
ATOM 1708 C CA . ALA A 1 208 ? -16.241 -9.028 1.197 1.00 91.44 208 ALA A CA 1
ATOM 1709 C C . ALA A 1 208 ? -16.299 -10.562 1.313 1.00 91.44 208 ALA A C 1
ATOM 1711 O O . ALA A 1 208 ? -17.383 -11.135 1.370 1.00 91.44 208 ALA A O 1
ATOM 1712 N N . ARG A 1 209 ? -15.146 -11.237 1.456 1.00 90.00 209 ARG A N 1
ATOM 1713 C CA . ARG A 1 209 ? -15.092 -12.699 1.682 1.00 90.00 209 ARG A CA 1
ATOM 1714 C C . ARG A 1 209 ? -15.744 -13.142 2.992 1.00 90.00 209 ARG A C 1
ATOM 1716 O O . ARG A 1 209 ? -16.139 -14.295 3.116 1.00 90.00 209 ARG A O 1
ATOM 1723 N N . LYS A 1 210 ? -15.832 -12.246 3.974 1.00 90.12 210 LYS A N 1
ATOM 1724 C CA . LYS A 1 210 ? -16.544 -12.462 5.240 1.00 90.12 210 LYS A CA 1
ATOM 1725 C C . LYS A 1 210 ? -17.988 -11.957 5.202 1.00 90.12 210 LYS A C 1
ATOM 1727 O O . LYS A 1 210 ? -18.632 -11.973 6.243 1.00 90.12 210 LYS A O 1
ATOM 1732 N N . GLN A 1 211 ? -18.477 -11.521 4.037 1.00 94.88 211 GLN A N 1
ATOM 1733 C CA . GLN A 1 211 ? -19.812 -10.943 3.849 1.00 94.88 211 GLN A CA 1
ATOM 1734 C C . GLN A 1 211 ? -20.076 -9.748 4.781 1.00 94.88 211 GLN A C 1
ATOM 1736 O O . GLN A 1 211 ? -21.188 -9.518 5.247 1.00 94.88 211 GLN A O 1
ATOM 1741 N N . ILE A 1 212 ? -19.025 -8.980 5.070 1.00 93.62 212 ILE A N 1
ATOM 1742 C CA . ILE A 1 212 ? -19.084 -7.768 5.881 1.00 93.62 212 ILE A CA 1
ATOM 1743 C C . ILE A 1 212 ? -19.073 -6.571 4.936 1.00 93.62 212 ILE A C 1
ATOM 1745 O O . ILE A 1 212 ? -18.116 -6.389 4.186 1.00 93.62 212 ILE A O 1
ATOM 1749 N N . ASP A 1 213 ? -20.107 -5.733 5.014 1.00 95.81 213 ASP A N 1
ATOM 1750 C CA . ASP A 1 213 ? -20.081 -4.374 4.473 1.00 95.81 213 ASP A CA 1
ATOM 1751 C C . ASP A 1 213 ? -19.485 -3.438 5.538 1.00 95.81 213 ASP A C 1
ATOM 1753 O O . ASP A 1 213 ? -20.153 -3.161 6.539 1.00 95.81 213 ASP A O 1
ATOM 1757 N N . PRO A 1 214 ? -18.247 -2.937 5.368 1.00 95.44 214 PRO A N 1
ATOM 1758 C CA . PRO A 1 214 ? -17.595 -2.101 6.374 1.00 95.44 214 PRO A CA 1
ATOM 1759 C C . PRO A 1 214 ? -18.390 -0.839 6.705 1.00 95.44 214 PRO A C 1
ATOM 1761 O O . PRO A 1 214 ? -18.366 -0.395 7.849 1.00 95.44 214 PRO A O 1
ATOM 1764 N N . TYR A 1 215 ? -19.120 -0.287 5.734 1.00 96.25 215 TYR A N 1
ATOM 1765 C CA . TYR A 1 215 ? -19.878 0.951 5.907 1.00 96.25 215 TYR A CA 1
ATOM 1766 C C . TYR A 1 215 ? -21.163 0.766 6.721 1.00 96.25 215 TYR A C 1
ATOM 1768 O O . TYR A 1 215 ? -21.736 1.750 7.175 1.00 96.25 215 TYR A O 1
ATOM 1776 N N . LYS A 1 216 ? -21.601 -0.481 6.925 1.00 97.44 216 LYS A N 1
ATOM 1777 C CA . LYS A 1 216 ? -22.742 -0.834 7.788 1.00 97.44 216 LYS A CA 1
ATOM 1778 C C . LYS A 1 216 ? -22.314 -1.549 9.065 1.00 97.44 216 LYS A C 1
ATOM 1780 O O . LYS A 1 216 ? -23.030 -1.547 10.060 1.00 97.44 216 LYS A O 1
ATOM 1785 N N . TYR A 1 217 ? -21.175 -2.229 9.016 1.00 97.31 217 TYR A N 1
ATOM 1786 C CA . TYR A 1 217 ? -20.676 -3.047 10.111 1.00 97.31 217 TYR A CA 1
ATOM 1787 C C . TYR A 1 217 ? -19.984 -2.219 11.193 1.00 97.31 217 TYR A C 1
ATOM 1789 O O . TYR A 1 217 ? -20.098 -2.537 12.377 1.00 97.31 217 TYR A O 1
ATOM 1797 N N . PHE A 1 218 ? -19.266 -1.172 10.791 1.00 98.44 218 PHE A N 1
ATOM 1798 C CA . PHE A 1 218 ? -18.633 -0.205 11.682 1.00 98.44 218 PHE A CA 1
ATOM 1799 C C . PHE A 1 218 ? -19.573 0.977 11.925 1.00 98.44 218 PHE A C 1
ATOM 1801 O O . PHE A 1 218 ? -20.370 1.318 11.056 1.00 98.44 218 PHE A O 1
ATOM 1808 N N . SER A 1 219 ? -19.479 1.609 13.097 1.00 98.12 219 SER A N 1
ATOM 1809 C CA . SER A 1 219 ? -20.258 2.827 13.376 1.00 98.12 219 SER A CA 1
ATOM 1810 C C . SER A 1 219 ? -19.746 4.025 12.584 1.00 98.12 219 SER A C 1
ATOM 1812 O O . SER A 1 219 ? -20.512 4.920 12.248 1.00 98.12 219 SER A O 1
ATOM 1814 N N . GLU A 1 220 ? -18.453 4.027 12.257 1.00 98.19 220 GLU A N 1
ATOM 1815 C CA . GLU A 1 220 ? -17.830 5.044 11.423 1.00 98.19 220 GLU A CA 1
ATOM 1816 C C . GLU A 1 220 ? -16.641 4.454 10.657 1.00 98.19 220 GLU A C 1
ATOM 1818 O O . GLU A 1 220 ? -15.871 3.657 11.199 1.00 98.19 220 GLU A O 1
ATOM 1823 N N . VAL A 1 221 ? -16.450 4.888 9.409 1.00 98.19 221 VAL A N 1
ATOM 1824 C CA . VAL A 1 221 ? -15.271 4.567 8.596 1.00 98.19 221 VAL A CA 1
ATOM 1825 C C . VAL A 1 221 ? -14.507 5.853 8.288 1.00 98.19 221 VAL A C 1
ATOM 1827 O O . VAL A 1 221 ? -15.004 6.718 7.568 1.00 98.19 221 VAL A O 1
ATOM 1830 N N . LYS A 1 222 ? -13.269 5.963 8.779 1.00 98.12 222 LYS A N 1
ATOM 1831 C CA . LYS A 1 222 ? -12.391 7.124 8.567 1.00 98.12 222 LYS A CA 1
ATOM 1832 C C . LYS A 1 222 ? -11.257 6.804 7.595 1.00 98.12 222 LYS A C 1
ATOM 1834 O O . LYS A 1 222 ? -10.625 5.752 7.679 1.00 98.12 222 LYS A O 1
ATOM 1839 N N . PHE A 1 223 ? -10.940 7.746 6.708 1.00 97.56 223 PHE A N 1
ATOM 1840 C CA . PHE A 1 223 ? -9.772 7.680 5.823 1.00 97.56 223 PHE A CA 1
ATOM 1841 C C . PHE A 1 223 ? -8.666 8.607 6.328 1.00 97.56 223 PHE A C 1
ATOM 1843 O O . PHE A 1 223 ? -8.711 9.821 6.135 1.00 97.56 223 PHE A O 1
ATOM 1850 N N . LEU A 1 224 ? -7.645 8.021 6.952 1.00 96.38 224 LEU A N 1
ATOM 1851 C CA . LEU A 1 224 ? -6.549 8.738 7.612 1.00 96.38 224 LEU A CA 1
ATOM 1852 C C . LEU A 1 224 ? -5.386 9.091 6.665 1.00 96.38 224 LEU A C 1
ATOM 1854 O O . LEU A 1 224 ? -4.351 9.590 7.106 1.00 96.38 224 LEU A O 1
ATOM 1858 N N . GLN A 1 225 ? -5.552 8.851 5.360 1.00 90.12 225 GLN A N 1
ATOM 1859 C CA . GLN A 1 225 ? -4.681 9.233 4.236 1.00 90.12 225 GLN A CA 1
ATOM 1860 C C . GLN A 1 225 ? -3.307 8.550 4.174 1.00 90.12 225 GLN A C 1
ATOM 1862 O O . GLN A 1 225 ? -2.846 8.190 3.087 1.00 90.12 225 GLN A O 1
ATOM 1867 N N . LYS A 1 226 ? -2.637 8.338 5.312 1.00 87.38 226 LYS A N 1
ATOM 1868 C CA . LYS A 1 226 ? -1.280 7.779 5.395 1.00 87.38 226 LYS A CA 1
ATOM 1869 C C . LYS A 1 226 ? -1.209 6.625 6.396 1.00 87.38 226 LYS A C 1
ATOM 1871 O O . LYS A 1 226 ? -1.861 6.647 7.434 1.00 87.38 226 LYS A O 1
ATOM 1876 N N . HIS A 1 227 ? -0.361 5.637 6.103 1.00 89.31 227 HIS A N 1
ATOM 1877 C CA . HIS A 1 227 ? -0.139 4.487 6.987 1.00 89.31 227 HIS A CA 1
ATOM 1878 C C . HIS A 1 227 ? 0.242 4.885 8.430 1.00 89.31 227 HIS A C 1
ATOM 1880 O O . HIS A 1 227 ? -0.373 4.335 9.346 1.00 89.31 227 HIS A O 1
ATOM 1886 N N . PRO A 1 228 ? 1.153 5.859 8.663 1.00 92.19 228 PRO A N 1
ATOM 1887 C CA . PRO A 1 228 ? 1.492 6.289 10.017 1.00 92.19 228 PRO A CA 1
ATOM 1888 C C . PRO A 1 228 ? 0.301 6.840 10.794 1.00 92.19 228 PRO A C 1
ATOM 1890 O O . PRO A 1 228 ? 0.163 6.522 11.966 1.00 92.19 228 PRO A O 1
ATOM 1893 N N . LYS A 1 229 ? -0.612 7.571 10.140 1.00 95.38 229 LYS A N 1
ATOM 1894 C CA . LYS A 1 229 ? -1.777 8.171 10.804 1.00 95.38 229 LYS A CA 1
ATOM 1895 C C . LYS A 1 229 ? -2.739 7.126 11.368 1.00 95.38 229 LYS A C 1
ATOM 1897 O O . LYS A 1 229 ? -3.301 7.356 12.430 1.00 95.38 229 LYS A O 1
ATOM 1902 N N . VAL A 1 230 ? -2.870 5.963 10.720 1.00 95.56 230 VAL A N 1
ATOM 1903 C CA . VAL A 1 230 ? -3.634 4.828 11.272 1.00 95.56 230 VAL A CA 1
ATOM 1904 C C . VAL A 1 230 ? -2.989 4.314 12.558 1.00 95.56 230 VAL A C 1
ATOM 1906 O O . VAL A 1 230 ? -3.664 4.140 13.565 1.00 95.56 230 VAL A O 1
ATOM 1909 N N . THR A 1 231 ? -1.675 4.083 12.551 1.00 92.56 231 THR A N 1
ATOM 1910 C CA . THR A 1 231 ? -0.977 3.579 13.743 1.00 92.56 231 THR A CA 1
ATOM 1911 C C . THR A 1 231 ? -0.845 4.612 14.853 1.00 92.56 231 THR A C 1
ATOM 1913 O O . THR A 1 231 ? -0.906 4.228 16.013 1.00 92.56 231 THR A O 1
ATOM 1916 N N . ASP A 1 232 ? -0.686 5.894 14.522 1.00 93.19 232 ASP A N 1
ATOM 1917 C CA . ASP A 1 232 ? -0.606 6.978 15.503 1.00 93.19 232 ASP A CA 1
ATOM 1918 C C . ASP A 1 232 ? -1.969 7.120 16.219 1.00 93.19 232 ASP A C 1
ATOM 1920 O O . ASP A 1 232 ? -2.017 7.076 17.445 1.00 93.19 232 ASP A O 1
ATOM 1924 N N . ALA A 1 233 ? -3.088 7.111 15.477 1.00 95.75 233 ALA A N 1
ATOM 1925 C CA . ALA A 1 233 ? -4.434 7.140 16.061 1.00 95.75 233 ALA A CA 1
ATOM 1926 C C . ALA A 1 233 ? -4.724 5.930 16.971 1.00 95.75 233 ALA A C 1
ATOM 1928 O O . ALA A 1 233 ? -5.314 6.076 18.038 1.00 95.75 233 ALA A O 1
ATOM 1929 N N . LEU A 1 234 ? -4.276 4.728 16.587 1.00 93.75 234 LEU A N 1
ATOM 1930 C CA . LEU A 1 234 ? -4.399 3.541 17.443 1.00 93.75 234 LEU A CA 1
ATOM 1931 C C . LEU A 1 234 ? -3.462 3.589 18.657 1.00 93.75 234 LEU A C 1
ATOM 1933 O O . LEU A 1 234 ? -3.794 3.020 19.694 1.00 93.75 234 LEU A O 1
ATOM 1937 N N . ALA A 1 235 ? -2.299 4.237 18.560 1.00 90.88 235 ALA A N 1
ATOM 1938 C CA . ALA A 1 235 ? -1.368 4.377 19.681 1.00 90.88 235 ALA A CA 1
ATOM 1939 C C . ALA A 1 235 ? -1.914 5.292 20.786 1.00 90.88 235 ALA A C 1
ATOM 1941 O O . ALA A 1 235 ? -1.544 5.118 21.949 1.00 90.88 235 ALA A O 1
ATOM 1942 N N . GLU A 1 236 ? -2.770 6.241 20.410 1.00 92.06 236 GLU A N 1
ATOM 1943 C CA . GLU A 1 236 ? -3.455 7.186 21.297 1.00 92.06 236 GLU A CA 1
ATOM 1944 C C . GLU A 1 236 ? -4.764 6.633 21.880 1.00 92.06 236 GLU A C 1
ATOM 1946 O O . GLU A 1 236 ? -5.370 7.286 22.728 1.00 92.06 236 GLU A O 1
ATOM 1951 N N . TRP A 1 237 ? -5.184 5.431 21.466 1.00 95.06 237 TRP A N 1
ATOM 1952 C CA . TRP A 1 237 ? -6.416 4.796 21.935 1.00 95.06 237 TRP A CA 1
ATOM 1953 C C . TRP A 1 237 ? -6.445 4.648 23.464 1.00 95.06 237 TRP A C 1
ATOM 1955 O O . TRP A 1 237 ? -5.478 4.174 24.074 1.00 95.06 237 TRP A O 1
ATOM 1965 N N . LYS A 1 238 ? -7.577 5.000 24.079 1.00 94.31 238 LYS A N 1
ATOM 1966 C CA . LYS A 1 238 ? -7.835 4.900 25.522 1.00 94.31 238 LYS A CA 1
ATOM 1967 C C . LYS A 1 238 ? -9.158 4.182 25.788 1.00 94.31 238 LYS A C 1
ATOM 1969 O O . LYS A 1 238 ? -10.158 4.412 25.107 1.00 94.31 238 LYS A O 1
ATOM 1974 N N . SER A 1 239 ? -9.169 3.332 26.815 1.00 93.75 239 SER A N 1
ATOM 1975 C CA . SER A 1 239 ? -10.385 2.641 27.258 1.00 93.75 239 SER A CA 1
ATOM 1976 C C . SER A 1 239 ? -11.427 3.649 27.746 1.00 93.75 239 SER A C 1
ATOM 1978 O O . SER A 1 239 ? -11.084 4.571 28.481 1.00 93.75 239 SER A O 1
ATOM 1980 N N . GLY A 1 240 ? -12.683 3.483 27.325 1.00 90.44 240 GLY A N 1
ATOM 1981 C CA . GLY A 1 240 ? -13.797 4.360 27.708 1.00 90.44 240 GLY A CA 1
ATOM 1982 C C . GLY A 1 240 ? -13.788 5.761 27.082 1.00 90.44 240 GLY A C 1
ATOM 1983 O O . GLY A 1 240 ? -14.694 6.538 27.362 1.00 90.44 240 GLY A O 1
ATOM 1984 N N . ALA A 1 241 ? -12.804 6.094 26.242 1.00 93.31 241 ALA A N 1
ATOM 1985 C CA . ALA A 1 241 ? -12.726 7.386 25.562 1.00 93.31 241 ALA A CA 1
ATOM 1986 C C . ALA A 1 241 ? -13.370 7.350 24.168 1.00 93.31 241 ALA A C 1
ATOM 1988 O O . ALA A 1 241 ? -13.482 6.288 23.546 1.00 93.31 241 ALA A O 1
ATOM 1989 N N . ASP A 1 242 ? -13.715 8.529 23.644 1.00 95.19 242 ASP A N 1
ATOM 1990 C CA . ASP A 1 242 ? -14.096 8.674 22.242 1.00 95.19 242 ASP A CA 1
ATOM 1991 C C . ASP A 1 242 ? -12.853 8.683 21.338 1.00 95.19 242 ASP A C 1
ATOM 1993 O O . ASP A 1 242 ? -12.238 9.715 21.073 1.00 95.19 242 ASP A O 1
ATOM 1997 N N . ASN A 1 243 ? -12.431 7.497 20.905 1.00 97.19 243 ASN A N 1
ATOM 1998 C CA . ASN A 1 243 ? -11.222 7.329 20.105 1.00 97.19 243 ASN A CA 1
ATOM 1999 C C . ASN A 1 243 ? -11.440 7.756 18.642 1.00 97.19 243 ASN A C 1
ATOM 2001 O O . ASN A 1 243 ? -12.541 7.653 18.098 1.00 97.19 243 ASN A O 1
ATOM 2005 N N . ILE A 1 244 ? -10.364 8.174 17.960 1.00 97.62 244 ILE A N 1
ATOM 2006 C CA . ILE A 1 244 ? -10.408 8.464 16.514 1.00 97.62 244 ILE A CA 1
ATOM 2007 C C . ILE A 1 244 ? -10.810 7.199 15.745 1.00 97.62 244 ILE A C 1
ATOM 2009 O O . ILE A 1 244 ? -11.671 7.255 14.872 1.00 97.62 244 ILE A O 1
ATOM 2013 N N . ILE A 1 245 ? -10.191 6.065 16.078 1.00 98.19 245 ILE A N 1
ATOM 2014 C CA . ILE A 1 245 ? -10.509 4.735 15.552 1.00 98.19 245 ILE A CA 1
ATOM 2015 C C . ILE A 1 245 ? -10.270 3.677 16.632 1.00 98.19 245 ILE A C 1
ATOM 2017 O O . ILE A 1 245 ? -9.396 3.835 17.483 1.00 98.19 245 ILE A O 1
ATOM 2021 N N . ASP A 1 246 ? -11.017 2.581 16.567 1.00 97.81 246 ASP A N 1
ATOM 2022 C CA . ASP A 1 246 ? -10.878 1.408 17.440 1.00 97.81 246 ASP A CA 1
ATOM 2023 C C . ASP A 1 246 ? -10.083 0.276 16.774 1.00 97.81 246 ASP A C 1
ATOM 2025 O O . ASP A 1 246 ? -9.409 -0.511 17.441 1.00 97.81 246 ASP A O 1
ATOM 2029 N N . GLY A 1 247 ? -10.139 0.209 15.443 1.00 96.94 247 GLY A N 1
ATOM 2030 C CA . GLY A 1 247 ? -9.354 -0.703 14.621 1.00 96.94 247 GLY A CA 1
ATOM 2031 C C . GLY A 1 247 ? -9.027 -0.088 13.267 1.00 96.94 247 GLY A C 1
ATOM 2032 O O . GLY A 1 247 ? -9.661 0.872 12.833 1.00 96.94 247 GLY A O 1
ATOM 2033 N N . GLY A 1 248 ? -8.020 -0.613 12.580 1.00 96.56 248 GLY A N 1
ATOM 2034 C CA . GLY A 1 248 ? -7.667 -0.120 11.254 1.00 96.56 248 GLY A CA 1
ATOM 2035 C C . GLY A 1 248 ? -6.789 -1.065 10.454 1.00 96.56 248 GLY A C 1
ATOM 2036 O O . GLY A 1 248 ? -6.311 -2.080 10.959 1.00 96.56 248 GLY A O 1
ATOM 2037 N N . ALA A 1 249 ? -6.565 -0.719 9.189 1.00 95.12 249 ALA A N 1
ATOM 2038 C CA . ALA A 1 249 ? -5.708 -1.480 8.288 1.00 95.12 249 ALA A CA 1
ATOM 2039 C C . ALA A 1 249 ? -4.394 -0.754 7.984 1.00 95.12 249 ALA A C 1
ATOM 2041 O O . ALA A 1 249 ? -4.387 0.423 7.617 1.00 95.12 249 ALA A O 1
ATOM 2042 N N . SER A 1 250 ? -3.267 -1.463 8.078 1.00 92.00 250 SER A N 1
ATOM 2043 C CA . SER A 1 250 ? -1.958 -0.915 7.709 1.00 92.00 250 SER A CA 1
ATOM 2044 C C . SER A 1 250 ? -0.994 -1.979 7.170 1.00 92.00 250 SER A C 1
ATOM 2046 O O . SER A 1 250 ? -1.324 -3.159 7.075 1.00 92.00 250 SER A O 1
ATOM 2048 N N . SER A 1 251 ? 0.203 -1.548 6.766 1.00 85.69 251 SER A N 1
ATOM 2049 C CA . SER A 1 251 ? 1.248 -2.417 6.222 1.00 85.69 251 SER A CA 1
ATOM 2050 C C . SER A 1 251 ? 2.210 -2.901 7.304 1.00 85.69 251 SER A C 1
ATOM 2052 O O . SER A 1 251 ? 2.442 -2.225 8.307 1.00 85.69 251 SER A O 1
ATOM 2054 N N . ASP A 1 252 ? 2.835 -4.048 7.056 1.00 81.12 252 ASP A N 1
ATOM 2055 C CA . ASP A 1 252 ? 3.897 -4.619 7.889 1.00 81.12 252 ASP A CA 1
ATOM 2056 C C . ASP A 1 252 ? 5.052 -3.643 8.180 1.00 81.12 252 ASP A C 1
ATOM 2058 O O . ASP A 1 252 ? 5.493 -3.524 9.323 1.00 81.12 252 ASP A O 1
ATOM 2062 N N . LYS A 1 253 ? 5.525 -2.906 7.166 1.00 80.62 253 LYS A N 1
ATOM 2063 C CA . LYS A 1 253 ? 6.594 -1.907 7.308 1.00 80.62 253 LYS A CA 1
ATOM 2064 C C . LYS A 1 253 ? 6.166 -0.799 8.263 1.00 80.62 253 LYS A C 1
ATOM 2066 O O . LYS A 1 253 ? 6.956 -0.385 9.107 1.00 80.62 253 LYS A O 1
ATOM 2071 N N . ASN A 1 254 ? 4.935 -0.312 8.124 1.00 85.50 254 ASN A N 1
ATOM 2072 C CA . ASN A 1 254 ? 4.437 0.751 8.981 1.00 85.50 254 ASN A CA 1
ATOM 2073 C C . ASN A 1 254 ? 4.248 0.287 10.426 1.00 85.50 254 ASN A C 1
ATOM 2075 O O . ASN A 1 254 ? 4.610 1.021 11.336 1.00 85.50 254 ASN A O 1
ATOM 2079 N N . LEU A 1 255 ? 3.725 -0.923 10.635 1.00 83.81 255 LEU A N 1
ATOM 2080 C CA . LEU A 1 255 ? 3.625 -1.513 11.970 1.00 83.81 255 LEU A CA 1
ATOM 2081 C C . LEU A 1 255 ? 4.987 -1.593 12.654 1.00 83.81 255 LEU A C 1
ATOM 2083 O O . LEU A 1 255 ? 5.122 -1.149 13.789 1.00 83.81 255 LEU A O 1
ATOM 2087 N N . TRP A 1 256 ? 6.008 -2.066 11.940 1.00 76.25 256 TRP A N 1
ATOM 2088 C CA . TRP A 1 256 ? 7.369 -2.106 12.471 1.00 76.25 256 TRP A CA 1
ATOM 2089 C C . TRP A 1 256 ? 7.897 -0.710 12.839 1.00 76.25 256 TRP A C 1
ATOM 2091 O O . TRP A 1 256 ? 8.466 -0.529 13.913 1.00 76.25 256 TRP A O 1
ATOM 2101 N N . LEU A 1 257 ? 7.679 0.296 11.983 1.00 80.62 257 LEU A N 1
ATOM 2102 C CA . LEU A 1 257 ? 8.072 1.679 12.279 1.00 80.62 257 LEU A CA 1
ATOM 2103 C C . LEU A 1 257 ? 7.333 2.234 13.504 1.00 80.62 257 LEU A C 1
ATOM 2105 O O . LEU A 1 257 ? 7.949 2.891 14.341 1.00 80.62 257 LEU A O 1
ATOM 2109 N N . ALA A 1 258 ? 6.034 1.958 13.624 1.00 83.31 258 ALA A N 1
ATOM 2110 C CA . ALA A 1 258 ? 5.220 2.391 14.753 1.00 83.31 258 ALA A CA 1
ATOM 2111 C C . ALA A 1 258 ? 5.662 1.727 16.066 1.00 83.31 258 ALA A C 1
ATOM 2113 O O . ALA A 1 258 ? 5.793 2.411 17.078 1.00 83.31 258 ALA A O 1
ATOM 2114 N N . GLU A 1 259 ? 5.964 0.426 16.054 1.00 76.69 259 GLU A N 1
ATOM 2115 C CA . GLU A 1 259 ? 6.539 -0.270 17.211 1.00 76.69 259 GLU A CA 1
ATOM 2116 C C . GLU A 1 259 ? 7.913 0.311 17.576 1.00 76.69 259 GLU 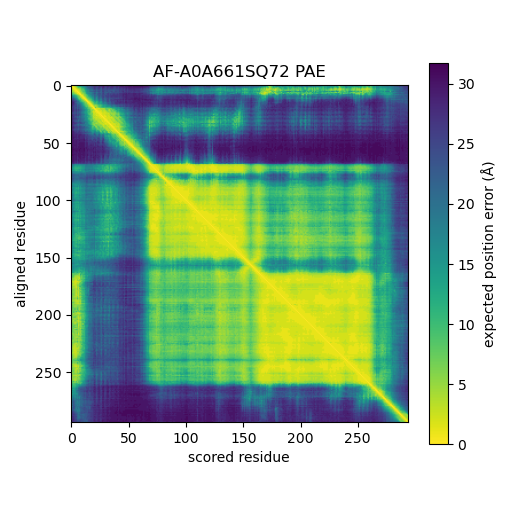A C 1
ATOM 2118 O O . GLU A 1 259 ? 8.148 0.621 18.744 1.00 76.69 259 GLU A O 1
ATOM 2123 N N . LYS A 1 260 ? 8.785 0.575 16.593 1.00 73.00 260 LYS A N 1
ATOM 2124 C CA . LYS A 1 260 ? 10.111 1.161 16.842 1.00 73.00 260 LYS A CA 1
ATOM 2125 C C . LYS A 1 260 ? 10.037 2.540 17.507 1.00 73.00 260 LYS A C 1
ATOM 2127 O O . LYS A 1 260 ? 10.820 2.796 18.419 1.00 73.00 260 LYS A O 1
ATOM 2132 N N . LYS A 1 261 ? 9.081 3.402 17.122 1.00 75.56 261 LYS A N 1
ATOM 2133 C CA . LYS A 1 261 ? 8.838 4.688 17.816 1.00 75.56 261 LYS A CA 1
ATOM 2134 C C . LYS A 1 261 ? 8.596 4.479 19.317 1.00 75.56 261 LYS A C 1
ATOM 2136 O O . LYS A 1 261 ? 9.034 5.277 20.130 1.00 75.56 261 LYS A O 1
ATOM 2141 N N . THR A 1 262 ? 7.929 3.387 19.687 1.00 61.91 262 THR A N 1
ATOM 2142 C CA . THR A 1 262 ? 7.622 3.050 21.089 1.00 61.91 262 THR A CA 1
ATOM 2143 C C . THR A 1 262 ? 8.756 2.323 21.816 1.00 61.91 262 THR A C 1
ATOM 2145 O O . THR A 1 262 ? 8.650 2.087 23.017 1.00 61.91 262 THR A O 1
ATOM 2148 N N . TRP A 1 263 ? 9.824 1.946 21.105 1.00 56.84 263 TRP A N 1
ATOM 2149 C CA . TRP A 1 263 ? 11.006 1.275 21.655 1.00 56.84 263 TRP A CA 1
ATOM 2150 C C . TRP A 1 263 ? 12.180 2.216 21.917 1.00 56.84 263 TRP A C 1
ATOM 2152 O O . TRP A 1 263 ? 13.203 1.750 22.417 1.00 56.84 263 TRP A O 1
ATOM 2162 N N . GLN A 1 264 ? 12.065 3.508 21.587 1.00 47.62 264 GLN A N 1
ATOM 2163 C CA . GLN A 1 264 ? 13.068 4.502 21.969 1.00 47.62 264 GLN A CA 1
ATOM 2164 C C . GLN A 1 264 ? 13.241 4.461 23.501 1.00 47.62 264 GLN A C 1
ATOM 2166 O O . GLN A 1 264 ? 12.324 4.817 24.235 1.00 47.62 264 GLN A O 1
ATOM 2171 N N . GLY A 1 265 ? 14.379 3.919 23.963 1.00 46.16 265 GLY A N 1
ATOM 2172 C CA . GLY A 1 265 ? 14.689 3.655 25.378 1.00 46.16 265 GLY A CA 1
ATOM 2173 C C . GLY A 1 265 ? 14.888 2.178 25.776 1.00 46.16 265 GLY A C 1
ATOM 2174 O O . GLY A 1 265 ? 15.242 1.908 26.919 1.00 46.16 265 GLY A O 1
ATOM 2175 N N . LEU A 1 266 ? 14.684 1.202 24.878 1.00 41.00 266 LEU A N 1
ATOM 2176 C CA . LEU A 1 266 ? 14.932 -0.226 25.156 1.00 41.00 266 LEU A CA 1
ATOM 2177 C C . LEU A 1 266 ? 16.322 -0.682 24.664 1.00 41.00 266 LEU A C 1
ATOM 2179 O O . LEU A 1 266 ? 16.760 -0.223 23.610 1.00 41.00 266 LEU A O 1
ATOM 2183 N N . PRO A 1 267 ? 16.997 -1.622 25.360 1.00 41.41 267 PRO A N 1
ATOM 2184 C CA . PRO A 1 267 ? 18.307 -2.135 24.953 1.00 41.41 267 PRO A CA 1
ATOM 2185 C C . PRO A 1 267 ? 18.281 -2.773 23.553 1.00 41.41 267 PRO A C 1
ATOM 2187 O O . PRO A 1 267 ? 17.280 -3.365 23.139 1.00 41.41 267 PRO A O 1
ATOM 2190 N N . GLU A 1 268 ? 19.394 -2.646 22.827 1.00 48.78 268 GLU A N 1
ATOM 2191 C CA . GLU A 1 268 ? 19.555 -2.957 21.396 1.00 48.78 268 GLU A CA 1
ATOM 2192 C C . GLU A 1 268 ? 19.146 -4.393 21.015 1.00 48.78 268 GLU A C 1
ATOM 2194 O O . GLU A 1 268 ? 18.534 -4.627 19.971 1.00 48.78 268 GLU A O 1
ATOM 2199 N N . ASN A 1 269 ? 19.349 -5.355 21.919 1.00 47.75 269 ASN A N 1
ATOM 2200 C CA . ASN A 1 269 ? 18.935 -6.752 21.754 1.00 47.75 269 ASN A CA 1
ATOM 2201 C C . ASN A 1 269 ? 17.409 -6.954 21.611 1.00 47.75 269 ASN A C 1
ATOM 2203 O O . ASN A 1 269 ? 16.967 -8.004 21.136 1.00 47.75 269 ASN A O 1
ATOM 2207 N N . ARG A 1 270 ? 16.595 -5.956 21.983 1.00 40.12 270 ARG A N 1
ATOM 2208 C CA . ARG A 1 270 ? 15.131 -5.947 21.821 1.00 40.12 270 ARG A CA 1
ATOM 2209 C C . ARG A 1 270 ? 14.647 -5.139 20.614 1.00 40.12 270 ARG A C 1
ATOM 2211 O O . ARG A 1 270 ? 13.446 -5.122 20.364 1.00 40.12 270 ARG A O 1
ATOM 2218 N N . GLN A 1 271 ? 15.550 -4.527 19.843 1.00 48.31 271 GLN A N 1
ATOM 2219 C CA . GLN A 1 271 ? 15.226 -3.679 18.686 1.00 48.31 271 GLN A CA 1
ATOM 2220 C C . GLN A 1 271 ? 15.276 -4.419 17.330 1.00 48.31 271 GLN A C 1
ATOM 2222 O O . GLN A 1 271 ? 15.332 -3.790 16.272 1.00 48.31 271 GLN A O 1
ATOM 2227 N N . SER A 1 272 ? 15.245 -5.756 17.320 1.00 47.69 272 SER A N 1
ATOM 2228 C CA . SER A 1 272 ? 15.207 -6.537 16.074 1.00 47.69 272 SER A CA 1
ATOM 2229 C C . SER A 1 272 ? 13.792 -6.590 15.481 1.00 47.69 272 SER A C 1
ATOM 2231 O O . SER A 1 272 ? 12.800 -6.661 16.206 1.00 47.69 272 SER A O 1
ATOM 2233 N N . ARG A 1 273 ? 13.681 -6.537 14.141 1.00 43.56 273 ARG A N 1
ATOM 2234 C CA . ARG A 1 273 ? 12.400 -6.664 13.421 1.00 43.56 273 ARG A CA 1
ATOM 2235 C C . ARG A 1 273 ? 11.742 -7.998 13.808 1.00 43.56 273 ARG A C 1
ATOM 2237 O O . ARG A 1 273 ? 12.312 -9.034 13.471 1.00 43.56 273 ARG A O 1
ATOM 2244 N N . PRO A 1 274 ? 10.557 -8.003 14.449 1.00 42.97 274 PRO A N 1
ATOM 2245 C CA . PRO A 1 274 ? 9.796 -9.217 14.637 1.00 42.97 274 PRO A CA 1
ATOM 2246 C C . PRO A 1 274 ? 9.419 -9.722 13.257 1.00 42.97 274 PRO A C 1
ATOM 2248 O O . PRO A 1 274 ? 8.960 -8.984 12.379 1.00 42.97 274 PRO A O 1
ATOM 2251 N N . ASP A 1 275 ? 9.700 -10.987 13.058 1.00 46.25 275 ASP A N 1
ATOM 2252 C CA . ASP A 1 275 ? 9.562 -11.667 11.797 1.00 46.25 275 ASP A CA 1
ATOM 2253 C C . ASP A 1 275 ? 8.156 -11.455 11.232 1.00 46.25 275 ASP A C 1
ATOM 2255 O O . ASP A 1 275 ? 7.152 -11.758 11.878 1.00 46.25 275 ASP A O 1
ATOM 2259 N N . SER A 1 276 ? 8.067 -11.073 9.960 1.00 42.22 276 SER A N 1
ATOM 2260 C CA . SER A 1 276 ? 6.810 -11.213 9.215 1.00 42.22 276 SER A CA 1
ATOM 2261 C C . SER A 1 276 ? 6.360 -12.689 9.098 1.00 42.22 276 SER A C 1
ATOM 2263 O O . SER A 1 276 ? 5.252 -12.980 8.644 1.00 42.22 276 SER A O 1
ATOM 2265 N N . VAL A 1 277 ? 7.210 -13.628 9.537 1.00 37.69 277 VAL A N 1
ATOM 2266 C CA . VAL A 1 277 ? 7.041 -15.084 9.472 1.00 37.69 277 VAL A CA 1
ATOM 2267 C C . VAL A 1 277 ? 6.826 -15.735 10.854 1.00 37.69 277 VAL A C 1
ATOM 2269 O O . VAL A 1 277 ? 6.251 -16.811 10.904 1.00 37.69 277 VAL A O 1
ATOM 2272 N N . SER A 1 278 ? 7.180 -15.103 11.980 1.00 32.50 278 SER A N 1
ATOM 2273 C CA . SER A 1 278 ? 7.451 -15.848 13.231 1.00 32.50 278 SER A CA 1
ATOM 2274 C C . SER A 1 278 ? 6.812 -15.302 14.515 1.00 32.50 278 SER A C 1
ATOM 2276 O O . SER A 1 278 ? 7.086 -15.832 15.588 1.00 32.50 278 SER A O 1
ATOM 2278 N N . ARG A 1 279 ? 5.953 -14.276 14.459 1.00 32.06 279 ARG A N 1
ATOM 2279 C CA . ARG A 1 279 ? 5.084 -13.945 15.606 1.00 32.06 279 ARG A CA 1
ATOM 2280 C C . ARG A 1 279 ? 3.604 -13.968 15.229 1.00 32.06 279 ARG A C 1
ATOM 2282 O O . ARG A 1 279 ? 2.978 -12.914 15.133 1.00 32.06 279 ARG A O 1
ATOM 2289 N N . PRO A 1 280 ? 3.008 -15.154 15.022 1.00 30.14 280 PRO A N 1
ATOM 2290 C CA . PRO A 1 280 ? 1.581 -15.309 15.216 1.00 30.14 280 PRO A CA 1
ATOM 2291 C C . PRO A 1 280 ? 1.323 -15.316 16.729 1.00 30.14 280 PRO A C 1
ATOM 2293 O O . PRO A 1 280 ? 1.277 -16.371 17.349 1.00 30.14 280 PRO A O 1
ATOM 2296 N N . CYS A 1 281 ? 1.151 -14.147 17.349 1.00 24.25 281 CYS A N 1
ATOM 2297 C CA . CYS A 1 281 ? 0.399 -14.111 18.604 1.00 24.25 281 CYS A CA 1
ATOM 2298 C C . CYS A 1 281 ? -1.081 -14.311 18.251 1.00 24.25 281 CYS A C 1
ATOM 2300 O O . CYS A 1 281 ? -1.805 -13.361 17.976 1.00 24.25 281 CYS A O 1
ATOM 2302 N N . CYS A 1 282 ? -1.450 -15.590 18.170 1.00 26.83 282 CYS A N 1
ATOM 2303 C CA . CYS A 1 282 ? -2.766 -16.190 18.366 1.00 26.83 282 CYS A CA 1
ATOM 2304 C C . CYS A 1 282 ? -3.991 -15.447 17.797 1.00 26.83 282 CYS A C 1
ATOM 2306 O O . CYS A 1 282 ? -4.668 -14.690 18.485 1.00 26.83 282 CYS A O 1
ATOM 2308 N N . LEU A 1 283 ? -4.367 -15.837 16.576 1.00 26.69 283 LEU A N 1
ATOM 2309 C CA . LEU A 1 283 ? -5.756 -16.176 16.246 1.00 26.69 283 LEU A CA 1
ATOM 2310 C C . LEU A 1 283 ? -5.813 -17.676 15.928 1.00 26.69 283 LEU A C 1
ATOM 2312 O O . LEU A 1 283 ? -6.149 -18.081 14.822 1.00 26.69 283 LEU A O 1
ATOM 2316 N N . SER A 1 284 ? -5.403 -18.511 16.881 1.00 28.12 284 SER A N 1
ATOM 2317 C CA . SER A 1 284 ? -5.740 -19.933 16.876 1.00 28.12 284 SER A CA 1
ATOM 2318 C C . SER A 1 284 ? -7.011 -20.108 17.706 1.00 28.12 284 SER A C 1
ATOM 2320 O O . SER A 1 284 ? -6.963 -20.465 18.879 1.00 28.12 284 SER A O 1
ATOM 2322 N N . GLY A 1 285 ? -8.147 -19.769 17.101 1.00 23.44 285 GLY A N 1
ATOM 2323 C CA . GLY A 1 285 ? -9.427 -20.377 17.442 1.00 23.44 285 GLY A CA 1
ATOM 2324 C C . GLY A 1 285 ? -9.682 -21.435 16.377 1.00 23.44 285 GLY A C 1
ATOM 2325 O O . GLY A 1 285 ? -9.652 -21.109 15.195 1.00 23.44 285 GLY A O 1
ATOM 2326 N N . SER A 1 286 ? -9.802 -22.685 16.812 1.00 31.73 286 SER A N 1
ATOM 2327 C CA . SER A 1 286 ? -10.161 -23.898 16.064 1.00 31.73 286 SER A CA 1
ATOM 2328 C C . SER A 1 286 ? -10.837 -23.679 14.701 1.00 31.73 286 SER A C 1
ATOM 2330 O O . SER A 1 286 ? -11.900 -23.065 14.627 1.00 31.73 286 SER A O 1
ATOM 2332 N N . GLY A 1 287 ? -10.251 -24.249 13.643 1.00 25.19 287 GLY A N 1
ATOM 2333 C CA . GLY A 1 287 ? -10.855 -24.296 12.308 1.00 25.19 287 GLY A CA 1
ATOM 2334 C C . GLY A 1 287 ? -9.850 -24.127 11.171 1.00 25.19 287 GLY A C 1
ATOM 2335 O O . GLY A 1 287 ? -10.051 -23.304 10.282 1.00 25.19 287 GLY A O 1
ATOM 2336 N N . ALA A 1 288 ? -8.735 -24.859 11.207 1.00 25.47 288 ALA A N 1
ATOM 2337 C CA . ALA A 1 288 ? -7.937 -25.077 10.006 1.00 25.47 288 ALA A CA 1
ATOM 2338 C C . ALA A 1 288 ? -8.673 -26.114 9.150 1.00 25.47 288 ALA A C 1
ATOM 2340 O O . ALA A 1 288 ? -8.390 -27.304 9.236 1.00 25.47 288 ALA A O 1
ATOM 2341 N N . GLU A 1 289 ? -9.663 -25.671 8.382 1.00 24.73 289 GLU A N 1
ATOM 2342 C CA . GLU A 1 289 ? -10.335 -26.543 7.427 1.00 24.73 289 GLU A CA 1
ATOM 2343 C C . GLU A 1 289 ? -9.430 -26.684 6.198 1.00 24.73 289 GLU A C 1
ATOM 2345 O O . GLU A 1 289 ? -9.171 -25.733 5.451 1.00 24.73 289 GLU A O 1
ATOM 2350 N N . GLN A 1 290 ? -8.850 -27.877 6.071 1.00 29.30 290 GLN A N 1
ATOM 2351 C CA . GLN A 1 290 ? -8.251 -28.369 4.842 1.00 29.30 290 GLN A CA 1
ATOM 2352 C C . GLN A 1 290 ? -9.338 -28.359 3.767 1.00 29.30 290 GLN A C 1
ATOM 2354 O O . GLN A 1 290 ? -10.272 -29.148 3.837 1.00 29.30 290 GLN A O 1
ATOM 2359 N N . VAL A 1 291 ? -9.207 -27.508 2.753 1.00 26.30 291 VAL A N 1
ATOM 2360 C CA . VAL A 1 291 ? -9.891 -27.771 1.486 1.00 26.30 291 VAL A CA 1
ATOM 2361 C C . VAL A 1 291 ? -8.897 -28.527 0.625 1.00 26.30 291 VAL A C 1
ATOM 2363 O O . VAL A 1 291 ? -7.922 -27.971 0.113 1.00 26.30 291 VAL A O 1
ATOM 2366 N N . ALA A 1 292 ? -9.116 -29.838 0.633 1.00 24.27 292 ALA A N 1
ATOM 2367 C CA . ALA A 1 292 ? -8.504 -30.818 -0.232 1.00 24.27 292 ALA A CA 1
ATOM 2368 C C . ALA A 1 292 ? -8.832 -30.532 -1.704 1.00 24.27 292 ALA A C 1
ATOM 2370 O O . ALA A 1 292 ? -9.720 -29.752 -2.040 1.00 24.27 292 ALA A O 1
ATOM 2371 N N . GLN A 1 293 ? -8.042 -31.178 -2.549 1.00 28.75 293 GLN A N 1
ATOM 2372 C CA . GLN A 1 293 ? -8.125 -31.210 -3.999 1.00 28.75 293 GLN A CA 1
ATOM 2373 C C . GLN A 1 293 ? -9.546 -31.507 -4.504 1.00 28.75 293 GLN A C 1
ATOM 2375 O O . GLN A 1 293 ? -10.247 -32.346 -3.940 1.00 28.75 293 GLN A O 1
ATOM 2380 N N . GLY A 1 294 ? -9.899 -30.842 -5.602 1.00 28.61 294 GLY A N 1
ATOM 2381 C CA . GLY A 1 294 ? -11.050 -31.082 -6.466 1.00 28.61 294 GLY A CA 1
ATOM 2382 C C . GLY A 1 294 ? -10.821 -30.321 -7.758 1.00 28.61 294 GLY A C 1
ATOM 2383 O O . GLY A 1 294 ? -10.719 -29.077 -7.660 1.00 28.61 294 GLY A O 1
#

Secondary structure (DSSP, 8-state):
---EEEEE------------HHHHHHHHHHHHHHHHHHHHHHHHHHHTTTTTSTTS-TT--S--------EEEEE---S--TTHHHHHHHHHHHHHHHHSS-EEEEE-SSHHHHHHHHHTTS-SEE---HHHHHHHHHH-TTT------PPEEEEETTEEEEES---EEEEEETTSS--SSGGGTTSEEEE--TT-IIIIIHHHHHHHHTT--HHHHSSEEEE-SSHHHHHHHHHT--TTS--S-SEEEEEHHHHHHHHHHTTTTS-GGG-SPPPTTT-------S--------

Sequence (294 aa):
MQKFRYSKAMLKQSHFCTPSAQTKQHIKKYTDEIITYNWIYRGEIKMKKFLLTMGLFLSIFYGTGFAQDTFVVGFPPFANAENFEEAFQPFTAYLSKTTGLPAKFVLFKSYEDFANAFVSGEISLGFFGATLYVQTKDKHPDKVHYLATCQKIAEYKKKKVRTHYYYSYFVVNANSPYKSLKDLKGKKWGFVKKSSSSGYQYPMSHFARKQIDPYKYFSEVKFLQKHPKVTDALAEWKSGADNIIDGGASSDKNLWLAEKKTWQGLPENRQSRPDSVSRPCCLSGSGAEQVAQG

Solvent-accessible surface area (backbone atoms only — not comparable to full-atom values): 17904 Å² total; per-residue (Å²): 132,78,63,63,40,65,48,78,58,78,75,86,81,80,82,83,78,77,88,48,76,66,49,58,52,45,49,51,52,51,51,53,46,51,56,49,47,56,54,54,63,60,47,52,73,56,45,78,72,45,78,83,66,77,85,76,80,93,81,81,90,83,79,84,69,75,80,72,66,61,45,25,35,32,30,41,63,60,98,68,58,82,61,43,65,71,72,41,45,68,55,30,53,50,46,18,71,73,72,74,28,58,41,45,74,48,78,31,91,36,63,63,60,36,50,49,36,39,70,72,60,72,29,73,42,73,60,67,53,73,62,58,44,52,56,50,28,75,76,34,61,94,69,50,77,90,83,82,78,78,64,49,76,44,79,52,96,93,37,83,45,77,38,78,75,82,49,26,28,40,38,31,29,43,90,48,91,62,86,50,78,74,66,42,57,60,30,31,34,26,32,13,38,83,88,30,50,39,19,29,48,47,52,50,55,52,31,52,78,68,75,43,54,65,87,74,43,22,68,39,78,44,70,52,64,37,55,63,48,42,51,52,41,29,66,68,50,53,89,96,53,94,52,87,25,62,34,27,31,26,37,52,69,48,52,53,52,53,52,50,68,74,42,75,91,59,63,74,92,74,70,63,83,77,50,98,86,74,69,84,76,71,88,82,70,91,77,88,74,80,82,72,91,131

Foldseek 3Di:
DFFKDKDFLDDPPPDDDDDDPVLVVLLVVVVVVLVVVCVVVVVVVVVVVVVVPPPDDPPPPDDPDPPQQEAEEEEEADPCCPCVQVVCVVVQVVVCVVVVGRYDYDYDPHLVVRLVCQQVSVHSHYDDDPVSLVVSCVVPVPRRDDNDADWDWDADPNDTDTDRDWTKMKMFTPPDPDDDPLVQFQWEEEAADCPDPSRHVSVVVSCVVVVHDCPNRYVYYDHLNDQLSQLVQRSPDDPPDPGPGRMGIHILVNSLVSSQVVCVPPDPVPNDRDDPPPDPPDPPDDDPDDPDDD

Radius of gyration: 24.63 Å; Cα contacts (8 Å, |Δi|>4): 358; chains: 1; bounding box: 48×45×83 Å

Nearest PDB structures (foldseek):
  6x6b-assembly1_A  TM=7.075E-01  e=7.847E-09  Chrysiogenes arsenatis
  3p7i-assembly1_A-2  TM=6.104E-01  e=7.760E-08  Escherichia coli UTI89
  3quj-assembly2_C  TM=6.091E-01  e=1.291E-07  Escherichia coli UTI89
  3n5l-assembly2_B  TM=6.124E-01  e=1.376E-07  Pseudomonas aeruginosa PAO1
  3quj-assembly2_D  TM=5.992E-01  e=2.600E-07  Escherichia coli UTI89